Protein AF-A0A8T5NST6-F1 (afdb_monomer_lite)

pLDDT: mean 76.95, std 24.18, range [27.09, 98.62]

Secondary structure (DSSP, 8-state):
-HHHHHHHHHTT--HHHHHHHTTS-SS-EEEEETTEEEEEETTEEE---TT--HHHHHHHHH-TT------HHHHHHHGGGT----HHHHHHHHHHTTTS-HHHHHHHHHHHHHHHHHHTT-HHHHHHHHHHHHHHHHHHHHHHHHHHHTTTIIIIIHHHHHHHHHHTTT-THHHHHHHHHHHHHHH--TTEEEE-TT--HHHHHHHHHHHHTSTT--EEEEEEESHHHHHHHHHHHHHHHHTTSEEEEEEEEEEETTEEEEEEEEEE-----THHHHHHHHHHHHHHHHT--

Structure (mmCIF, N/CA/C/O backbone):
data_AF-A0A8T5NST6-F1
#
_entry.id   AF-A0A8T5NST6-F1
#
loop_
_atom_site.group_PDB
_atom_site.id
_atom_site.type_symbol
_atom_site.label_atom_id
_atom_site.label_alt_id
_atom_site.label_comp_id
_atom_site.label_asym_id
_atom_site.label_entity_id
_atom_site.label_seq_id
_atom_site.pdbx_PDB_ins_code
_atom_site.Cartn_x
_atom_site.Cartn_y
_atom_site.Cartn_z
_atom_site.occupancy
_atom_site.B_iso_or_equiv
_atom_site.auth_seq_id
_atom_site.auth_comp_id
_atom_site.auth_asym_id
_atom_site.auth_atom_id
_atom_site.pdbx_PDB_model_num
ATOM 1 N N . MET A 1 1 ? -1.767 13.129 34.703 1.00 40.16 1 MET A N 1
ATOM 2 C CA . MET A 1 1 ? -1.084 13.543 35.946 1.00 40.16 1 MET A CA 1
ATOM 3 C C . MET A 1 1 ? -2.007 13.568 37.165 1.00 40.16 1 MET A C 1
ATOM 5 O O . MET A 1 1 ? -1.762 12.793 38.074 1.00 40.16 1 MET A O 1
ATOM 9 N N . ALA A 1 2 ? -3.103 14.341 37.176 1.00 40.22 2 ALA A N 1
ATOM 10 C CA . ALA A 1 2 ? -3.992 14.454 38.350 1.00 40.22 2 ALA A CA 1
ATOM 11 C C . ALA A 1 2 ? -4.528 13.106 38.889 1.00 40.22 2 ALA A C 1
ATOM 13 O O . ALA A 1 2 ? -4.406 12.827 40.074 1.00 40.22 2 ALA A O 1
ATOM 14 N N . LYS A 1 3 ? -5.010 12.212 38.012 1.00 45.91 3 LYS A N 1
ATOM 15 C CA . LYS A 1 3 ? -5.470 10.864 38.411 1.00 45.91 3 LYS A CA 1
ATOM 16 C C . LYS A 1 3 ? -4.361 9.948 38.947 1.00 45.91 3 LYS A C 1
ATOM 18 O O . LYS A 1 3 ? -4.631 9.077 39.765 1.00 45.91 3 LYS A O 1
ATOM 23 N N . PHE A 1 4 ? -3.124 10.123 38.482 1.00 46.44 4 PHE A N 1
ATOM 24 C CA . PHE A 1 4 ? -1.980 9.328 38.939 1.00 46.44 4 PHE A CA 1
ATOM 25 C C . PHE A 1 4 ? -1.589 9.732 40.364 1.00 46.44 4 PHE A C 1
ATOM 27 O O . PHE A 1 4 ? -1.469 8.874 41.230 1.00 46.44 4 PHE A O 1
ATOM 34 N N . ILE A 1 5 ? -1.522 11.041 40.621 1.00 46.97 5 ILE A N 1
ATOM 35 C CA . ILE A 1 5 ? -1.268 11.617 41.949 1.00 46.97 5 ILE A CA 1
ATOM 36 C C . ILE A 1 5 ? -2.350 11.177 42.949 1.00 46.97 5 ILE A C 1
ATOM 38 O O . ILE A 1 5 ? -2.034 10.683 44.027 1.00 46.97 5 ILE A O 1
ATOM 42 N N . GLU A 1 6 ? -3.624 11.228 42.550 1.00 47.56 6 GLU A N 1
ATOM 43 C CA . GLU A 1 6 ? -4.744 10.764 43.381 1.00 47.56 6 GLU A CA 1
ATOM 44 C C . GLU A 1 6 ? -4.653 9.261 43.723 1.00 47.56 6 GLU A C 1
ATOM 46 O O . GLU A 1 6 ? -5.005 8.837 44.823 1.00 47.56 6 GLU A O 1
ATOM 51 N N . THR A 1 7 ? -4.149 8.442 42.795 1.00 48.25 7 THR A N 1
ATOM 52 C CA . THR A 1 7 ? -3.999 6.989 42.987 1.00 48.25 7 THR A CA 1
ATOM 53 C C . THR A 1 7 ? -2.821 6.657 43.907 1.00 48.25 7 THR A C 1
ATOM 55 O O . THR A 1 7 ? -2.937 5.780 44.761 1.00 48.25 7 THR A O 1
ATOM 58 N N . LEU A 1 8 ? -1.711 7.394 43.797 1.00 47.09 8 LEU A N 1
ATOM 59 C CA . LEU A 1 8 ? -0.564 7.261 44.701 1.00 47.09 8 LEU A CA 1
ATOM 60 C C . LEU A 1 8 ? -0.910 7.704 46.134 1.00 47.09 8 LEU A C 1
ATOM 62 O O . LEU A 1 8 ? -0.513 7.042 47.097 1.00 47.09 8 LEU A O 1
ATOM 66 N N . GLY A 1 9 ? -1.741 8.741 46.278 1.00 49.16 9 GLY A N 1
ATOM 67 C CA . GLY A 1 9 ? -2.294 9.154 47.570 1.00 49.16 9 GLY A CA 1
ATOM 68 C C . GLY A 1 9 ? -3.084 8.041 48.268 1.00 49.16 9 GLY A C 1
ATOM 69 O O . GLY A 1 9 ? -2.938 7.842 49.475 1.00 49.16 9 GLY A O 1
ATOM 70 N N . LYS A 1 10 ? -3.849 7.244 47.509 1.00 50.81 10 LYS A N 1
ATOM 71 C CA . LYS A 1 10 ? -4.667 6.131 48.035 1.00 50.81 10 LYS A CA 1
ATOM 72 C C . LYS A 1 10 ? -3.847 4.940 48.545 1.00 50.81 10 LYS A C 1
ATOM 74 O O . LYS A 1 10 ? -4.325 4.221 49.415 1.00 50.81 10 LYS A O 1
ATOM 79 N N . ILE A 1 11 ? -2.606 4.764 48.081 1.00 47.31 11 ILE A N 1
ATOM 80 C CA . ILE A 1 11 ? -1.664 3.754 48.609 1.00 47.31 11 ILE A CA 1
ATOM 81 C C . ILE A 1 11 ? -0.716 4.319 49.685 1.00 47.31 11 ILE A C 1
ATOM 83 O O . ILE A 1 11 ? 0.240 3.662 50.104 1.00 47.31 11 ILE A O 1
ATOM 87 N N . GLY A 1 12 ? -1.006 5.529 50.180 1.00 44.81 12 GLY A N 1
ATOM 88 C CA . GLY A 1 12 ? -0.308 6.162 51.299 1.00 44.81 12 GLY A CA 1
ATOM 89 C C . GLY A 1 12 ? 0.968 6.916 50.918 1.00 44.81 12 GLY A C 1
ATOM 90 O O . GLY A 1 12 ? 1.754 7.254 51.805 1.00 44.81 12 GLY A O 1
ATOM 91 N N . ILE A 1 13 ? 1.187 7.189 49.628 1.00 47.34 13 ILE A N 1
ATOM 92 C CA . ILE A 1 13 ? 2.309 8.000 49.143 1.00 47.34 13 ILE A CA 1
ATOM 93 C C . ILE A 1 13 ? 1.850 9.460 49.124 1.00 47.34 13 ILE A C 1
ATOM 95 O O . ILE A 1 13 ? 0.993 9.844 48.335 1.00 47.34 13 ILE A O 1
ATOM 99 N N . LYS A 1 14 ? 2.385 10.273 50.040 1.00 56.47 14 LYS A N 1
ATOM 100 C CA . LYS A 1 14 ? 1.952 11.666 50.235 1.00 56.47 14 LYS A CA 1
ATOM 101 C C . LYS A 1 14 ? 2.545 12.608 49.181 1.00 56.47 14 LYS A C 1
ATOM 103 O O . LYS A 1 14 ? 3.713 12.477 48.812 1.00 56.47 14 LYS A O 1
ATOM 108 N N . ASP A 1 15 ? 1.772 13.630 48.813 1.00 47.25 15 ASP A N 1
ATOM 109 C CA . ASP A 1 15 ? 2.121 14.664 47.825 1.00 47.25 15 ASP A CA 1
ATOM 110 C C . ASP A 1 15 ? 3.465 15.357 48.070 1.00 47.25 15 ASP A C 1
ATOM 112 O O . ASP A 1 15 ? 4.140 15.726 47.117 1.00 47.25 15 ASP A O 1
ATOM 116 N N . ALA A 1 16 ? 3.911 15.494 49.322 1.00 48.19 16 ALA A N 1
ATOM 117 C CA . ALA A 1 16 ? 5.190 16.134 49.641 1.00 48.19 16 ALA A CA 1
ATOM 118 C C . ALA A 1 16 ? 6.410 15.385 49.067 1.00 48.19 16 ALA A C 1
ATOM 120 O O . ALA A 1 16 ? 7.413 16.013 48.733 1.00 48.19 16 ALA A O 1
ATOM 121 N N . VAL A 1 17 ? 6.320 14.057 48.916 1.00 49.69 17 VAL A N 1
ATOM 122 C CA . VAL A 1 17 ? 7.371 13.254 48.274 1.00 49.69 17 VAL A CA 1
ATOM 123 C C . VAL A 1 17 ? 7.354 13.509 46.766 1.00 49.69 17 VAL A C 1
ATOM 125 O O . VAL A 1 17 ? 8.399 13.762 46.186 1.00 49.69 17 VAL A O 1
ATOM 128 N N . LEU A 1 18 ? 6.170 13.550 46.148 1.00 47.97 18 LEU A N 1
ATOM 129 C CA . LEU A 1 18 ? 5.979 13.752 44.704 1.00 47.97 18 LEU A CA 1
ATOM 130 C C . LEU A 1 18 ? 6.271 15.191 44.242 1.00 47.97 18 LEU A C 1
ATOM 132 O O . LEU A 1 18 ? 6.824 15.395 43.162 1.00 47.97 18 LEU A O 1
ATOM 136 N N . ALA A 1 19 ? 5.954 16.193 45.064 1.00 41.25 19 ALA A N 1
ATOM 137 C CA . ALA A 1 19 ? 6.215 17.603 44.783 1.00 41.25 19 ALA A CA 1
ATOM 138 C C . ALA A 1 19 ? 7.720 17.899 44.696 1.00 41.25 19 ALA A C 1
ATOM 140 O O . ALA A 1 19 ? 8.132 18.700 43.855 1.00 41.25 19 ALA A O 1
ATOM 141 N N . LYS A 1 20 ? 8.536 17.190 45.492 1.00 46.94 20 LYS A N 1
ATOM 142 C CA . LYS A 1 20 ? 10.003 17.272 45.451 1.00 46.94 20 LYS A CA 1
ATOM 143 C C . LYS A 1 20 ? 10.579 16.758 44.120 1.00 46.94 20 LYS A C 1
ATOM 145 O O . LYS A 1 20 ? 11.544 17.323 43.629 1.00 46.94 20 LYS A O 1
ATOM 150 N N . PHE A 1 21 ? 9.931 15.774 43.488 1.00 44.38 21 PHE A N 1
ATOM 151 C CA . PHE A 1 21 ? 10.333 15.206 42.188 1.00 44.38 21 PHE A CA 1
ATOM 152 C C . PHE A 1 21 ? 9.817 15.981 40.968 1.00 44.38 21 PHE A C 1
ATOM 154 O O . PHE A 1 21 ? 10.380 15.867 39.887 1.00 44.38 21 PHE A O 1
ATOM 161 N N . SER A 1 22 ? 8.757 16.785 41.109 1.00 41.19 22 SER A N 1
ATOM 162 C CA . SER A 1 22 ? 8.237 17.598 39.994 1.00 41.19 22 SER A CA 1
ATOM 163 C C . SER A 1 22 ? 9.127 18.792 39.627 1.00 41.19 22 SER A C 1
ATOM 165 O O . SER A 1 22 ? 8.922 19.400 38.577 1.00 41.19 22 SER A O 1
ATOM 167 N N . LYS A 1 23 ? 10.086 19.147 40.495 1.00 38.31 23 LYS A N 1
ATOM 168 C CA . LYS A 1 23 ? 10.899 20.358 40.350 1.00 38.31 23 LYS A CA 1
ATOM 169 C C . LYS A 1 23 ? 12.393 20.137 40.178 1.00 38.31 23 LYS A C 1
ATOM 171 O O . LYS A 1 23 ? 13.050 21.074 39.742 1.00 38.31 23 LYS A O 1
ATOM 176 N N . GLU A 1 24 ? 12.936 18.958 40.454 1.00 38.69 24 GLU A N 1
ATOM 177 C CA . GLU A 1 24 ? 14.381 18.757 40.379 1.00 38.69 24 GLU A CA 1
ATOM 178 C C . GLU A 1 24 ? 14.734 17.418 39.729 1.00 38.69 24 GLU A C 1
ATOM 180 O O . GLU A 1 24 ? 14.122 16.389 39.997 1.00 38.69 24 GLU A O 1
ATOM 185 N N . THR A 1 25 ? 15.750 17.509 38.872 1.00 41.66 25 THR A N 1
ATOM 186 C CA . THR A 1 25 ? 16.522 16.459 38.201 1.00 41.66 25 THR A CA 1
ATOM 187 C C . THR A 1 25 ? 15.855 15.754 37.022 1.00 41.66 25 THR A C 1
ATOM 189 O O . THR A 1 25 ? 15.028 14.859 37.162 1.00 41.66 25 THR A O 1
ATOM 192 N N . GLY A 1 26 ? 16.316 16.114 35.821 1.00 46.12 26 GLY A N 1
ATOM 193 C CA . GLY A 1 26 ? 16.223 15.282 34.627 1.00 46.12 26 GLY A CA 1
ATOM 194 C C . GLY A 1 26 ? 17.132 14.049 34.711 1.00 46.12 26 GLY A C 1
ATOM 195 O O . GLY A 1 26 ? 17.896 13.807 33.785 1.00 46.12 26 GLY A O 1
ATOM 196 N N . GLU A 1 27 ? 17.029 13.265 35.781 1.00 43.50 27 GLU A N 1
ATOM 197 C CA . GLU A 1 27 ? 17.793 12.034 35.993 1.00 43.50 27 GLU A CA 1
ATOM 198 C C . GLU A 1 27 ? 16.861 10.903 36.445 1.00 43.50 27 GLU A C 1
ATOM 200 O O . GLU A 1 27 ? 15.832 11.138 37.086 1.00 43.50 27 GLU A O 1
ATOM 205 N N . ASP A 1 28 ? 17.204 9.670 36.075 1.00 49.03 28 ASP A N 1
ATOM 206 C CA . ASP A 1 28 ? 16.504 8.475 36.541 1.00 49.03 28 ASP A CA 1
ATOM 207 C C . ASP A 1 28 ? 16.644 8.358 38.065 1.00 49.03 28 ASP A C 1
ATOM 209 O O . ASP A 1 28 ? 17.727 8.533 38.622 1.00 49.03 28 ASP A O 1
ATOM 213 N N . SER A 1 29 ? 15.550 8.043 38.755 1.00 51.38 29 SER A N 1
ATOM 214 C CA . SER A 1 29 ? 15.544 7.932 40.215 1.00 51.38 29 SER A CA 1
ATOM 215 C C . SER A 1 29 ? 14.839 6.663 40.673 1.00 51.38 29 SER A C 1
ATOM 217 O O . SER A 1 29 ? 13.939 6.148 40.013 1.00 51.38 29 SER A O 1
ATOM 219 N N . SER A 1 30 ? 15.244 6.132 41.823 1.00 49.56 30 SER A N 1
ATOM 220 C CA . SER A 1 30 ? 14.568 5.008 42.469 1.00 49.56 30 SER A CA 1
ATOM 221 C C . SER A 1 30 ? 14.215 5.369 43.903 1.00 49.56 30 SER A C 1
ATOM 223 O O . SER A 1 30 ? 15.070 5.857 44.641 1.00 49.56 30 SER A O 1
ATOM 225 N N . VAL A 1 31 ? 12.975 5.112 44.313 1.00 48.66 31 VAL A N 1
ATOM 226 C CA . VAL A 1 31 ? 12.486 5.406 45.662 1.00 48.66 31 VAL A CA 1
ATOM 227 C C . VAL A 1 31 ? 12.069 4.117 46.342 1.00 48.66 31 VAL A C 1
ATOM 229 O O . VAL A 1 31 ? 11.262 3.359 45.812 1.00 48.66 31 VAL A O 1
ATOM 232 N N . ASN A 1 32 ? 12.592 3.880 47.542 1.00 45.59 32 ASN A N 1
ATOM 233 C CA . ASN A 1 32 ? 12.158 2.768 48.373 1.00 45.59 32 ASN A CA 1
ATOM 234 C C . ASN A 1 32 ? 10.959 3.200 49.233 1.00 45.59 32 ASN A C 1
ATOM 236 O O . ASN A 1 32 ? 11.061 4.124 50.040 1.00 45.59 32 ASN A O 1
ATOM 240 N N . ILE A 1 33 ? 9.811 2.553 49.046 1.00 48.31 33 ILE A N 1
ATOM 241 C CA . ILE A 1 33 ? 8.566 2.838 49.760 1.00 48.31 33 ILE A CA 1
ATOM 242 C C . ILE A 1 33 ? 8.155 1.570 50.500 1.00 48.31 33 ILE A C 1
ATOM 244 O O . ILE A 1 33 ? 7.772 0.578 49.884 1.00 48.31 33 ILE A O 1
ATOM 248 N N . LYS A 1 34 ? 8.231 1.609 51.837 1.00 46.50 34 LYS A N 1
ATOM 249 C CA . LYS A 1 34 ? 7.897 0.476 52.722 1.00 46.50 34 LYS A CA 1
ATOM 250 C C . LYS A 1 34 ? 8.631 -0.827 52.347 1.00 46.50 34 LYS A C 1
ATOM 252 O O . LYS A 1 34 ? 8.029 -1.895 52.341 1.00 46.50 34 LYS A O 1
ATOM 257 N N . GLY A 1 35 ? 9.919 -0.732 52.013 1.00 47.41 35 GLY A N 1
ATOM 258 C CA . GLY A 1 35 ? 10.760 -1.881 51.661 1.00 47.41 35 GLY A CA 1
ATOM 259 C C . GLY A 1 35 ? 10.741 -2.263 50.178 1.00 47.41 35 GLY A C 1
ATOM 260 O O . GLY A 1 35 ? 11.427 -3.206 49.804 1.00 47.41 35 GLY A O 1
ATOM 261 N N . LYS A 1 36 ? 9.996 -1.542 49.327 1.00 45.53 36 LYS A N 1
ATOM 262 C CA . LYS A 1 36 ? 9.861 -1.835 47.891 1.00 45.53 36 LYS A CA 1
ATOM 263 C C . LYS A 1 36 ? 10.445 -0.712 47.040 1.00 45.53 36 LYS A C 1
ATOM 265 O O . LYS A 1 36 ? 10.089 0.449 47.228 1.00 45.53 36 LYS A O 1
ATOM 270 N N . THR A 1 37 ? 11.307 -1.049 46.084 1.00 45.69 37 THR A N 1
ATOM 271 C CA . THR A 1 37 ? 11.957 -0.072 45.196 1.00 45.69 37 THR A CA 1
ATOM 272 C C . THR A 1 37 ? 11.082 0.238 43.982 1.00 45.69 37 THR A C 1
ATOM 274 O O . THR A 1 37 ? 10.751 -0.646 43.195 1.00 45.69 37 THR A O 1
ATOM 277 N N . VAL A 1 38 ? 10.728 1.509 43.809 1.00 48.69 38 VAL A N 1
ATOM 278 C CA . VAL A 1 38 ? 9.997 2.041 42.655 1.00 48.69 38 VAL A CA 1
ATOM 279 C C . VAL A 1 38 ? 10.961 2.869 41.817 1.00 48.69 38 VAL A C 1
ATOM 281 O O . VAL A 1 38 ? 11.449 3.895 42.286 1.00 48.69 38 VAL A O 1
ATOM 284 N N . SER A 1 39 ? 11.228 2.440 40.585 1.00 45.19 39 SER A N 1
ATOM 285 C CA . SER A 1 39 ? 12.103 3.162 39.657 1.00 45.19 39 SER A CA 1
ATOM 286 C C . SER A 1 39 ? 11.286 4.067 38.737 1.00 45.19 39 SER A C 1
ATOM 288 O O . SER A 1 39 ? 10.350 3.622 38.072 1.00 45.19 39 SER A O 1
ATOM 290 N N . ILE A 1 40 ? 11.652 5.342 38.694 1.00 49.16 40 ILE A N 1
ATOM 291 C CA . ILE A 1 40 ? 11.062 6.380 37.856 1.00 49.16 40 ILE A CA 1
ATOM 292 C C . ILE A 1 40 ? 12.124 6.770 36.831 1.00 49.16 40 ILE A C 1
ATOM 294 O O . ILE A 1 40 ? 13.141 7.362 37.189 1.00 49.16 40 ILE A O 1
ATOM 298 N N . THR A 1 41 ? 11.895 6.431 35.563 1.00 46.88 41 THR A N 1
ATOM 299 C CA . THR A 1 41 ? 12.767 6.860 34.463 1.00 46.88 41 THR A CA 1
ATOM 300 C C . THR A 1 41 ? 12.045 7.852 33.568 1.00 46.88 41 THR A C 1
ATOM 302 O O . THR A 1 41 ? 10.816 7.847 33.471 1.00 46.88 41 THR A O 1
ATOM 305 N N . GLN A 1 42 ? 12.803 8.712 32.884 1.00 43.06 42 GLN A N 1
ATOM 306 C CA . GLN A 1 42 ? 12.260 9.841 32.109 1.00 43.06 42 GLN A CA 1
ATOM 307 C C . GLN A 1 42 ? 11.216 9.471 31.043 1.00 43.06 42 GLN A C 1
ATOM 309 O O . GLN A 1 42 ? 10.495 10.343 30.559 1.00 43.06 42 GLN A O 1
ATOM 314 N N . LYS A 1 43 ? 11.141 8.198 30.640 1.00 35.94 43 LYS A N 1
ATOM 315 C CA . LYS A 1 43 ? 10.273 7.744 29.550 1.00 35.94 43 LYS A CA 1
ATOM 316 C C . LYS A 1 43 ? 9.147 6.804 29.971 1.00 35.94 43 LYS A C 1
ATOM 318 O O . LYS A 1 43 ? 8.282 6.569 29.140 1.00 35.94 43 LYS A O 1
ATOM 323 N N . ASN A 1 44 ? 9.120 6.270 31.196 1.00 37.38 44 ASN A N 1
ATOM 324 C CA . ASN A 1 44 ? 8.106 5.292 31.613 1.00 37.38 44 ASN A CA 1
ATOM 325 C C . ASN A 1 44 ? 7.967 5.184 33.142 1.00 37.38 44 ASN A C 1
ATOM 327 O O . ASN A 1 44 ? 8.936 5.341 33.881 1.00 37.38 44 ASN A O 1
ATOM 331 N N . TYR A 1 45 ? 6.780 4.783 33.605 1.00 37.28 45 TYR A N 1
ATOM 332 C CA . TYR A 1 45 ? 6.579 4.269 34.963 1.00 37.28 45 TYR A CA 1
ATOM 333 C C . TYR A 1 45 ? 6.609 2.739 34.924 1.00 37.28 45 TYR A C 1
ATOM 335 O O . TYR A 1 45 ? 5.772 2.131 34.256 1.00 37.28 45 TYR A O 1
ATOM 343 N N . TYR A 1 46 ? 7.526 2.108 35.656 1.00 36.62 46 TYR A N 1
ATOM 344 C CA . TYR A 1 46 ? 7.505 0.660 35.867 1.00 36.62 46 TYR A CA 1
ATOM 345 C C . TYR A 1 46 ? 7.517 0.359 37.363 1.00 36.62 46 TYR A C 1
ATOM 347 O O . TYR A 1 46 ? 8.352 0.868 38.107 1.00 36.62 46 TYR A O 1
ATOM 355 N N . VAL A 1 47 ? 6.599 -0.500 37.802 1.00 38.09 47 VAL A N 1
ATOM 356 C CA . VAL A 1 47 ? 6.685 -1.154 39.110 1.00 38.09 47 VAL A CA 1
ATOM 357 C C . VAL A 1 47 ? 7.246 -2.545 38.850 1.00 38.09 47 VAL A C 1
ATOM 359 O O . VAL A 1 47 ? 6.663 -3.312 38.082 1.00 38.09 47 VAL A O 1
ATOM 362 N N . ASN A 1 48 ? 8.411 -2.850 39.419 1.00 34.56 48 ASN A N 1
ATOM 363 C CA . ASN A 1 48 ? 9.016 -4.168 39.280 1.00 34.56 48 ASN A CA 1
ATOM 364 C C . ASN A 1 48 ? 8.316 -5.124 40.256 1.00 34.56 48 ASN A C 1
ATOM 366 O O . ASN A 1 48 ? 8.361 -4.921 41.466 1.00 34.56 48 ASN A O 1
ATOM 370 N N . TYR A 1 49 ? 7.606 -6.120 39.724 1.00 39.25 49 TYR A N 1
ATOM 371 C CA . TYR A 1 49 ? 6.749 -7.026 40.498 1.00 39.25 49 TYR A CA 1
ATOM 372 C C . TYR A 1 49 ? 7.407 -8.384 40.783 1.00 39.25 49 TYR A C 1
ATOM 374 O O . TYR A 1 49 ? 6.707 -9.371 40.991 1.00 39.25 49 TYR A O 1
ATOM 382 N N . SER A 1 50 ? 8.740 -8.457 40.799 1.00 37.19 50 SER A N 1
ATOM 383 C CA . SER A 1 50 ? 9.462 -9.699 41.115 1.00 37.19 50 SER A CA 1
ATOM 384 C C . SER A 1 50 ? 9.258 -10.189 42.556 1.00 37.19 50 SER A C 1
ATOM 386 O O . SER A 1 50 ? 9.549 -11.347 42.830 1.00 37.19 50 SER A O 1
ATOM 388 N N . ASP A 1 51 ? 8.712 -9.346 43.442 1.00 36.69 51 ASP A N 1
ATOM 389 C CA . ASP A 1 51 ? 8.702 -9.579 44.894 1.00 36.69 51 ASP A CA 1
ATOM 390 C C . ASP A 1 51 ? 7.279 -9.669 45.494 1.00 36.69 51 ASP A C 1
ATOM 392 O O . ASP A 1 51 ? 7.086 -9.411 46.683 1.00 36.69 51 ASP A O 1
ATOM 396 N N . LEU A 1 52 ? 6.244 -9.961 44.693 1.00 37.94 52 LEU A N 1
ATOM 397 C CA . LEU A 1 52 ? 4.889 -10.181 45.220 1.00 37.94 52 LEU A CA 1
ATOM 398 C C . LEU A 1 52 ? 4.615 -11.671 45.441 1.00 37.94 52 LEU A C 1
ATOM 400 O O . LEU A 1 52 ? 4.511 -12.437 44.482 1.00 37.94 52 LEU A O 1
ATOM 404 N N . ASP A 1 53 ? 4.418 -12.051 46.703 1.00 43.59 53 ASP A N 1
ATOM 405 C CA . ASP A 1 53 ? 3.872 -13.355 47.061 1.00 43.59 53 ASP A CA 1
ATOM 406 C C . ASP A 1 53 ? 2.445 -13.525 46.516 1.00 43.59 53 ASP A C 1
ATOM 408 O O . ASP A 1 53 ? 1.639 -12.592 46.447 1.00 43.59 53 ASP A O 1
ATOM 412 N N . SER A 1 54 ? 2.138 -14.756 46.100 1.00 46.81 54 SER A N 1
ATOM 413 C CA . SER A 1 54 ? 0.968 -15.099 45.276 1.00 46.81 54 SER A CA 1
ATOM 414 C C . SER A 1 54 ? -0.408 -14.804 45.903 1.00 46.81 54 SER A C 1
ATOM 416 O O . SER A 1 54 ? -1.419 -14.827 45.193 1.00 46.81 54 SER A O 1
ATOM 418 N N . GLU A 1 55 ? -0.467 -14.511 47.204 1.00 39.25 55 GLU A N 1
ATOM 419 C CA . GLU A 1 55 ? -1.693 -14.123 47.913 1.00 39.25 55 GLU A CA 1
ATOM 420 C C . GLU A 1 55 ? -1.996 -12.622 47.817 1.00 39.25 55 GLU A C 1
ATOM 422 O O . GLU A 1 55 ? -3.150 -12.265 47.579 1.00 39.25 55 GLU A O 1
ATOM 427 N N . ASP A 1 56 ? -0.989 -11.743 47.846 1.00 39.34 56 ASP A N 1
ATOM 428 C CA . ASP A 1 56 ? -1.188 -10.293 47.683 1.00 39.34 56 ASP A CA 1
ATOM 429 C C . ASP A 1 56 ? -1.662 -9.938 46.269 1.00 39.34 56 ASP A C 1
ATOM 431 O O . ASP A 1 56 ? -2.473 -9.029 46.072 1.00 39.34 56 ASP A O 1
ATOM 435 N N . ALA A 1 57 ? -1.217 -10.711 45.272 1.00 37.53 57 ALA A N 1
ATOM 436 C CA . ALA A 1 57 ? -1.723 -10.605 43.911 1.00 37.53 57 ALA A CA 1
ATOM 437 C C . ALA A 1 57 ? -3.238 -10.878 43.864 1.00 37.53 57 ALA A C 1
ATOM 439 O O . ALA A 1 57 ? -3.975 -10.122 43.239 1.00 37.53 57 ALA A O 1
ATOM 440 N N . LYS A 1 58 ? -3.740 -11.903 44.567 1.00 34.44 58 LYS A N 1
ATOM 441 C CA . LYS A 1 58 ? -5.162 -12.298 44.527 1.00 34.44 58 LYS A CA 1
ATOM 442 C C . LYS A 1 58 ? -6.094 -11.268 45.166 1.00 34.44 58 LYS A C 1
ATOM 444 O O . LYS A 1 58 ? -7.204 -11.080 44.667 1.00 34.44 58 LYS A O 1
ATOM 449 N N . THR A 1 59 ? -5.649 -10.568 46.206 1.00 36.75 59 THR A N 1
ATOM 450 C CA . THR A 1 59 ? -6.443 -9.519 46.868 1.00 36.75 59 THR A CA 1
ATOM 451 C C . THR A 1 59 ? -6.673 -8.315 45.945 1.00 36.75 59 THR A C 1
ATOM 453 O O . THR A 1 59 ? -7.747 -7.720 45.963 1.00 36.75 59 THR A O 1
ATOM 456 N N . ILE A 1 60 ? -5.726 -8.016 45.048 1.00 35.81 60 ILE A N 1
ATOM 457 C CA . ILE A 1 60 ? -5.852 -6.948 44.038 1.00 35.81 60 ILE A CA 1
ATOM 458 C C . ILE A 1 60 ? -6.837 -7.329 42.914 1.00 35.81 60 ILE A C 1
ATOM 460 O O . ILE A 1 60 ? -7.479 -6.452 42.334 1.00 35.81 60 ILE A O 1
ATOM 464 N N . PHE A 1 61 ? -7.003 -8.622 42.616 1.00 32.59 61 PHE A N 1
ATOM 465 C CA . PHE A 1 61 ? -7.884 -9.097 41.538 1.00 32.59 61 PHE A CA 1
ATOM 466 C C . PHE A 1 61 ? -9.365 -9.247 41.936 1.00 32.59 61 PHE A C 1
ATOM 468 O O . PHE A 1 61 ? -10.205 -9.342 41.042 1.00 32.59 61 PHE A O 1
ATOM 475 N N . ASN A 1 62 ? -9.707 -9.262 43.232 1.00 31.44 62 ASN A N 1
ATOM 476 C CA . ASN A 1 62 ? -11.061 -9.609 43.698 1.00 31.44 62 ASN A CA 1
ATOM 477 C C . ASN A 1 62 ? -11.914 -8.445 44.227 1.00 31.44 62 ASN A C 1
ATOM 479 O O . ASN A 1 62 ? -13.102 -8.650 44.491 1.00 31.44 62 ASN A O 1
ATOM 483 N N . ASP A 1 63 ? -11.376 -7.230 44.345 1.00 32.84 63 ASP A N 1
ATOM 484 C CA . ASP A 1 63 ? -12.192 -6.079 44.727 1.00 32.84 63 ASP A CA 1
ATOM 485 C C . ASP A 1 63 ? -12.933 -5.513 43.501 1.00 32.84 63 ASP A C 1
ATOM 487 O O . ASP A 1 63 ? -12.333 -5.036 42.533 1.00 32.84 63 ASP A O 1
ATOM 491 N N . LYS A 1 64 ? -14.271 -5.562 43.534 1.00 34.50 64 LYS A N 1
ATOM 492 C CA . LYS A 1 64 ? -15.186 -5.071 42.482 1.00 34.50 64 LYS A CA 1
ATOM 493 C C . LYS A 1 64 ? -15.195 -3.539 42.336 1.00 34.50 64 LYS A C 1
ATOM 495 O O . LYS A 1 64 ? -16.045 -2.995 41.635 1.00 34.50 64 LYS A O 1
ATOM 500 N N . THR A 1 65 ? -14.233 -2.849 42.941 1.00 32.81 65 THR A N 1
ATOM 501 C CA . THR A 1 65 ? -13.874 -1.453 42.649 1.00 32.81 65 THR A CA 1
ATOM 502 C C . THR A 1 65 ? -12.622 -1.313 41.768 1.00 32.81 65 THR A C 1
ATOM 504 O O . THR A 1 65 ? -12.227 -0.197 41.444 1.00 32.81 65 THR A O 1
ATOM 507 N N . GLY A 1 66 ? -12.084 -2.435 41.271 1.00 27.52 66 GLY A N 1
ATOM 508 C CA . GLY A 1 66 ? -11.241 -2.517 40.079 1.00 27.52 66 GLY A CA 1
ATOM 509 C C . GLY A 1 66 ? -9.851 -1.913 40.244 1.00 27.52 66 GLY A C 1
ATOM 510 O O . GLY A 1 66 ? -9.593 -0.799 39.788 1.00 27.52 66 GLY A O 1
ATOM 511 N N . GLY A 1 67 ? -8.935 -2.687 40.830 1.00 27.09 67 GLY A N 1
ATOM 512 C CA . GLY A 1 67 ? -7.501 -2.425 40.749 1.00 27.09 67 GLY A CA 1
ATOM 513 C C . GLY A 1 67 ? -7.054 -2.197 39.301 1.00 27.09 67 GLY A C 1
ATOM 514 O O . GLY A 1 67 ? -7.519 -2.861 38.372 1.00 27.09 67 GLY A O 1
ATOM 515 N N . PHE A 1 68 ? -6.151 -1.236 39.097 1.00 33.69 68 PHE A N 1
ATOM 516 C CA . PHE A 1 68 ? -5.563 -0.967 37.787 1.00 33.69 68 PHE A CA 1
ATOM 517 C C . PHE A 1 68 ? -4.613 -2.103 37.402 1.00 33.69 68 PHE A C 1
ATOM 519 O O . PHE A 1 68 ? -3.400 -2.022 37.576 1.00 33.69 68 PHE A O 1
ATOM 526 N N . VAL A 1 69 ? -5.168 -3.159 36.820 1.00 34.31 69 VAL A N 1
ATOM 527 C CA . VAL A 1 69 ? -4.423 -3.966 35.863 1.00 34.31 69 VAL A CA 1
ATOM 528 C C . VAL A 1 69 ? -4.375 -3.128 34.596 1.00 34.31 69 VAL A C 1
ATOM 530 O O . VAL A 1 69 ? -5.355 -3.068 33.859 1.00 34.31 69 VAL A O 1
ATOM 533 N N . LEU A 1 70 ? -3.254 -2.445 34.349 1.00 31.12 70 LEU A N 1
ATOM 534 C CA . LEU A 1 70 ? -2.958 -1.976 32.999 1.00 31.12 70 LEU A CA 1
ATOM 535 C C . LEU A 1 70 ? -2.779 -3.233 32.155 1.00 31.12 70 LEU A C 1
ATOM 537 O O . LEU A 1 70 ? -1.696 -3.820 32.093 1.00 31.12 70 LEU A O 1
ATOM 541 N N . ASN A 1 71 ? -3.855 -3.686 31.518 1.00 30.06 71 ASN A N 1
ATOM 542 C CA . ASN A 1 71 ? -3.711 -4.684 30.483 1.00 30.06 71 ASN A CA 1
ATOM 543 C C . ASN A 1 71 ? -2.790 -4.067 29.418 1.00 30.06 71 ASN A C 1
ATOM 545 O O . ASN A 1 71 ? -2.814 -2.864 29.180 1.00 30.06 71 ASN A O 1
ATOM 549 N N . LYS A 1 72 ? -1.962 -4.858 28.733 1.00 37.34 72 LYS A N 1
ATOM 550 C CA . LYS A 1 72 ? -1.201 -4.395 27.552 1.00 37.34 72 LYS A CA 1
ATOM 551 C C . LYS A 1 72 ? -2.006 -3.488 26.583 1.00 37.34 72 LYS A C 1
ATOM 553 O O . LYS A 1 72 ? -1.399 -2.608 25.982 1.00 37.34 72 LYS A O 1
ATOM 558 N N . PRO A 1 73 ? -3.335 -3.654 26.404 1.00 37.19 73 PRO A N 1
ATOM 559 C CA . PRO A 1 73 ? -4.188 -2.682 25.708 1.00 37.19 73 PRO A CA 1
ATOM 560 C C . PRO A 1 73 ? -4.418 -1.314 26.383 1.00 37.19 73 PRO A C 1
ATOM 562 O O . PRO A 1 73 ? -4.725 -0.363 25.673 1.00 37.19 73 PRO A O 1
ATOM 565 N N . ASP A 1 74 ? -4.233 -1.162 27.689 1.00 33.28 74 ASP A N 1
ATOM 566 C CA . ASP A 1 74 ? -4.387 0.110 28.406 1.00 33.28 74 ASP A CA 1
ATOM 567 C C . ASP A 1 74 ? -3.147 1.008 28.276 1.00 33.28 74 ASP A C 1
ATOM 569 O O . ASP A 1 74 ? -3.292 2.228 28.200 1.00 33.28 74 ASP A O 1
ATOM 573 N N . LEU A 1 75 ? -1.950 0.436 28.083 1.00 36.12 75 LEU A N 1
ATOM 574 C CA . LEU A 1 75 ? -0.770 1.187 27.611 1.00 36.12 75 LEU A CA 1
ATOM 575 C C . LEU A 1 75 ? -1.007 1.794 26.214 1.00 36.12 75 LEU A C 1
ATOM 577 O O . LEU A 1 75 ? -0.593 2.914 25.937 1.00 36.12 75 LEU A O 1
ATOM 581 N N . ILE A 1 76 ? -1.785 1.115 25.362 1.00 38.88 76 ILE A N 1
ATOM 582 C CA . ILE A 1 76 ? -2.173 1.624 24.032 1.00 38.88 76 ILE A CA 1
ATOM 583 C C . ILE A 1 76 ? -3.136 2.813 24.153 1.00 38.88 76 ILE A C 1
ATOM 585 O O . ILE A 1 76 ? -3.228 3.617 23.230 1.00 38.88 76 ILE A O 1
ATOM 589 N N . SER A 1 77 ? -3.860 2.940 25.271 1.00 38.62 77 SER A N 1
ATOM 590 C CA . SER A 1 77 ? -4.800 4.043 25.487 1.00 38.62 77 SER A CA 1
ATOM 591 C C . SER A 1 77 ? -4.122 5.349 25.922 1.00 38.62 77 SER A C 1
ATOM 593 O O . SER A 1 77 ? -4.660 6.420 25.643 1.00 38.62 77 SER A O 1
ATOM 595 N N . GLN A 1 78 ? -2.920 5.279 26.511 1.00 39.16 78 GLN A N 1
ATOM 596 C CA . GLN A 1 78 ? -2.106 6.459 26.836 1.00 39.16 78 GLN A CA 1
ATOM 597 C C . GLN A 1 78 ? -1.227 6.926 25.658 1.00 39.16 78 GLN A C 1
ATOM 599 O O . GLN A 1 78 ? -0.978 8.121 25.546 1.00 39.16 78 GLN A O 1
ATOM 604 N N . ASP A 1 79 ? -0.910 6.052 24.695 1.00 45.41 79 ASP A N 1
ATOM 605 C CA . ASP A 1 79 ? -0.252 6.418 23.423 1.00 45.41 79 ASP A CA 1
ATOM 606 C C . ASP A 1 79 ? -1.192 7.077 22.390 1.00 45.41 79 ASP A C 1
ATOM 608 O O . ASP A 1 79 ? -0.774 7.459 21.296 1.00 45.41 79 ASP A O 1
ATOM 612 N N . ILE A 1 80 ? -2.486 7.244 22.687 1.00 42.81 80 ILE A N 1
ATOM 613 C CA . ILE A 1 80 ? -3.441 7.843 21.735 1.00 42.81 80 ILE A CA 1
ATOM 614 C C . ILE A 1 80 ? -3.118 9.323 21.459 1.00 42.81 80 ILE A C 1
ATOM 616 O O . ILE A 1 80 ? -3.439 9.809 20.375 1.00 42.81 80 ILE A O 1
ATOM 620 N N . SER A 1 81 ? -2.433 10.026 22.370 1.00 42.28 81 SER A N 1
ATOM 621 C CA . SER A 1 81 ? -1.923 11.383 22.110 1.00 42.28 81 SER A CA 1
ATOM 622 C C . SER A 1 81 ? -0.720 11.418 21.161 1.00 42.28 81 SER A C 1
ATOM 624 O O . SER A 1 81 ? -0.425 12.480 20.623 1.00 42.28 81 SER A O 1
ATOM 626 N N . ILE A 1 82 ? -0.049 10.281 20.935 1.00 48.81 82 ILE A N 1
ATOM 627 C CA . ILE A 1 82 ? 1.108 10.141 20.032 1.00 48.81 82 ILE A CA 1
ATOM 628 C C . ILE A 1 82 ? 0.647 9.940 18.578 1.00 48.81 82 ILE A C 1
ATOM 630 O O . ILE A 1 82 ? 1.353 10.277 17.634 1.00 48.81 82 ILE A O 1
ATOM 634 N N . LEU A 1 83 ? -0.577 9.452 18.359 1.00 62.59 83 LEU A N 1
ATOM 635 C CA . LEU A 1 83 ? -1.122 9.239 17.017 1.00 62.59 83 LEU A CA 1
ATOM 636 C C . LEU A 1 83 ? -1.807 10.525 16.531 1.00 62.59 83 LEU A C 1
ATOM 638 O O . LEU A 1 83 ? -3.017 10.711 16.688 1.00 62.59 83 LEU A O 1
ATOM 642 N N . SER A 1 84 ? -1.019 11.422 15.942 1.00 73.81 84 SER A N 1
ATOM 643 C CA . SER A 1 84 ? -1.435 12.715 15.381 1.00 73.81 84 SER A CA 1
ATOM 644 C C . SER A 1 84 ? -2.336 12.571 14.142 1.00 73.81 84 SER A C 1
ATOM 646 O O . SER A 1 84 ? -1.964 12.932 13.037 1.00 73.81 84 SER A O 1
ATOM 648 N N . LEU A 1 85 ? -3.546 12.022 14.286 1.00 86.88 85 LEU A N 1
ATOM 649 C CA . LEU A 1 85 ? -4.455 11.771 13.156 1.00 86.88 85 LEU A CA 1
ATOM 650 C C . LEU A 1 85 ? -5.200 13.032 12.702 1.00 86.88 85 LEU A C 1
ATOM 652 O O . LEU A 1 85 ? -5.789 13.748 13.525 1.00 86.88 85 LEU A O 1
ATOM 656 N N . THR A 1 86 ? -5.298 13.223 11.386 1.00 91.56 86 THR A N 1
ATOM 657 C CA . THR A 1 86 ? -6.113 14.288 10.784 1.00 91.56 86 THR A CA 1
ATOM 658 C C . THR A 1 86 ? -7.613 14.026 10.973 1.00 91.56 86 THR A C 1
ATOM 660 O O . THR A 1 86 ? -8.052 12.910 11.278 1.00 91.56 86 THR A O 1
ATOM 663 N N . ALA A 1 87 ? -8.439 15.063 10.803 1.00 92.62 87 ALA A N 1
ATOM 664 C CA . ALA A 1 87 ? -9.897 14.929 10.887 1.00 92.62 87 ALA A CA 1
ATOM 665 C C . ALA A 1 87 ? -10.450 13.938 9.845 1.00 92.62 87 ALA A C 1
ATOM 667 O O . ALA A 1 87 ? -11.335 13.137 10.150 1.00 92.62 87 ALA A O 1
ATOM 668 N N . GLU A 1 88 ? -9.882 13.947 8.641 1.00 94.50 88 GLU A N 1
ATOM 669 C CA . GLU A 1 88 ? -10.244 13.037 7.558 1.00 94.50 88 GLU A CA 1
ATOM 670 C C . GLU A 1 88 ? -9.889 11.582 7.887 1.00 94.50 88 GLU A C 1
ATOM 672 O O . GLU A 1 88 ? -10.754 10.707 7.823 1.00 94.50 88 GLU A O 1
ATOM 677 N N . GLN A 1 89 ? -8.668 11.322 8.366 1.00 94.81 89 GLN A N 1
ATOM 678 C CA . GLN A 1 89 ? -8.242 9.984 8.794 1.00 94.81 89 GLN A CA 1
ATOM 679 C C . GLN A 1 89 ? -9.145 9.430 9.905 1.00 94.81 89 GLN A C 1
ATOM 681 O O . GLN A 1 89 ? -9.528 8.259 9.889 1.00 94.81 89 GLN A O 1
ATOM 686 N N . LYS A 1 90 ? -9.559 10.276 10.859 1.00 93.69 90 LYS A N 1
ATOM 687 C CA . LYS A 1 90 ? -10.521 9.893 11.907 1.00 93.69 90 LYS A CA 1
ATOM 688 C C . LYS A 1 90 ? -11.880 9.496 11.322 1.00 93.69 90 LYS A C 1
ATOM 690 O O . LYS A 1 90 ? -12.480 8.531 11.801 1.00 93.69 90 LYS A O 1
ATOM 695 N N . LYS A 1 91 ? -12.362 10.203 10.294 1.00 94.62 91 LYS A N 1
ATOM 696 C CA . LYS A 1 91 ? -13.611 9.872 9.589 1.00 94.62 91 LYS A CA 1
ATOM 697 C C . LYS A 1 91 ? -13.495 8.532 8.858 1.00 94.62 91 LYS A C 1
ATOM 699 O O . LYS A 1 91 ? -14.364 7.683 9.033 1.00 94.62 91 LYS A O 1
ATOM 704 N N . ILE A 1 92 ? -12.398 8.300 8.140 1.00 96.31 92 ILE A N 1
ATOM 705 C CA . ILE A 1 92 ? -12.136 7.031 7.441 1.00 96.31 92 ILE A CA 1
ATOM 706 C C . ILE A 1 92 ? -12.092 5.861 8.437 1.00 96.31 92 ILE A C 1
ATOM 708 O O . ILE A 1 92 ? -12.774 4.852 8.262 1.00 96.31 92 ILE A O 1
ATOM 712 N N . LEU A 1 93 ? -11.368 6.008 9.552 1.00 94.88 93 LEU A N 1
ATOM 713 C CA . LEU A 1 93 ? -11.324 4.988 10.607 1.00 94.88 93 LEU A CA 1
ATOM 714 C C . LEU A 1 93 ? -12.703 4.719 11.229 1.00 94.88 93 LEU A C 1
ATOM 716 O O . LEU A 1 93 ? -12.983 3.591 11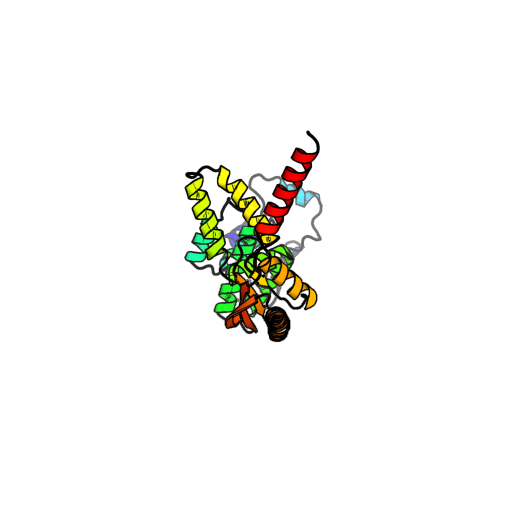.641 1.00 94.88 93 LEU A O 1
ATOM 720 N N . LYS A 1 94 ? -13.571 5.734 11.311 1.00 95.44 94 LYS A N 1
ATOM 721 C CA . LYS A 1 94 ? -14.955 5.568 11.771 1.00 95.44 94 LYS A CA 1
ATOM 722 C C . LYS A 1 94 ? -15.765 4.723 10.787 1.00 95.44 94 LYS A C 1
ATOM 724 O O . LYS A 1 94 ? -16.512 3.860 11.241 1.00 95.44 94 LYS A O 1
ATOM 729 N N . ASP A 1 95 ? -15.583 4.913 9.483 1.00 95.44 95 ASP A N 1
ATOM 730 C CA . ASP A 1 95 ? -16.279 4.132 8.455 1.00 95.44 95 ASP A CA 1
ATOM 731 C C . ASP A 1 95 ? -15.891 2.652 8.470 1.00 95.44 95 ASP A C 1
ATOM 733 O O . ASP A 1 95 ? -16.759 1.798 8.258 1.00 95.44 95 ASP A O 1
ATOM 737 N N . TYR A 1 96 ? -14.625 2.359 8.783 1.00 96.06 96 TYR A N 1
ATOM 738 C CA . TYR A 1 96 ? -14.104 1.001 8.947 1.00 96.06 96 TYR A CA 1
ATOM 739 C C . TYR A 1 96 ? -14.452 0.351 10.298 1.00 96.06 96 TYR A C 1
ATOM 741 O O . TYR A 1 96 ? -14.313 -0.867 10.476 1.00 96.06 96 TYR A O 1
ATOM 749 N N . LYS A 1 97 ? -14.927 1.128 11.276 1.00 94.62 97 LYS A N 1
ATOM 750 C CA . LYS A 1 97 ? -15.207 0.618 12.620 1.00 94.62 97 LYS A CA 1
ATOM 751 C C . LYS A 1 97 ? -16.342 -0.409 12.592 1.00 94.62 97 LYS A C 1
ATOM 753 O O . LYS A 1 97 ? -17.481 -0.105 12.248 1.00 94.62 97 LYS A O 1
ATOM 758 N N . GLY A 1 98 ? -16.033 -1.633 13.017 1.00 90.75 98 GLY A N 1
ATOM 759 C CA . GLY A 1 98 ? -17.001 -2.730 13.099 1.00 90.75 98 GLY A CA 1
ATOM 760 C C . GLY A 1 98 ? -17.346 -3.383 11.757 1.00 90.75 98 GLY A C 1
ATOM 761 O O . GLY A 1 98 ? -18.267 -4.196 11.726 1.00 90.75 98 GLY A O 1
ATOM 762 N N . VAL A 1 99 ? -16.639 -3.042 10.672 1.00 95.62 99 VAL A N 1
ATOM 763 C CA . VAL A 1 99 ? -16.749 -3.727 9.367 1.00 95.62 99 VAL A CA 1
ATOM 764 C C . VAL A 1 99 ? -15.500 -4.539 9.017 1.00 95.62 99 VAL A C 1
ATOM 766 O O . VAL A 1 99 ? -15.582 -5.462 8.219 1.00 95.62 99 VAL A O 1
ATOM 769 N N . ILE A 1 100 ? -14.361 -4.240 9.647 1.00 96.06 100 ILE A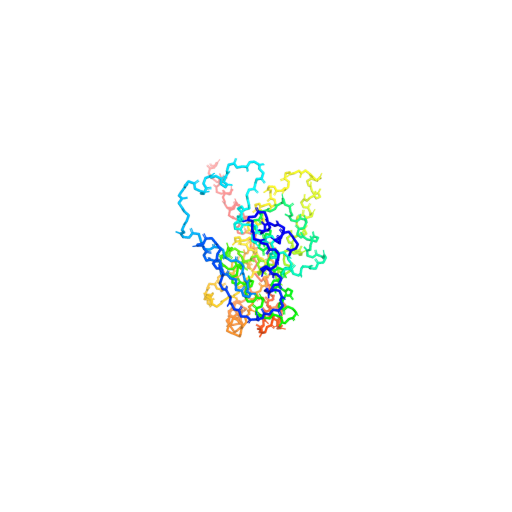 N 1
ATOM 770 C CA . ILE A 1 100 ? -13.125 -5.030 9.567 1.00 96.06 100 ILE A CA 1
ATOM 771 C C . ILE A 1 100 ? -12.687 -5.484 10.961 1.00 96.06 100 ILE A C 1
ATOM 773 O O . ILE A 1 100 ? -13.214 -5.025 11.978 1.00 96.06 100 ILE A O 1
ATOM 777 N N . ASP A 1 101 ? -11.703 -6.382 11.011 1.00 94.19 101 ASP A N 1
ATOM 778 C CA . ASP A 1 101 ? -11.108 -6.817 12.272 1.00 94.19 101 ASP A CA 1
ATOM 779 C C . ASP A 1 101 ? -10.480 -5.646 13.048 1.00 94.19 101 ASP A C 1
ATOM 781 O O . ASP A 1 101 ? -9.809 -4.780 12.476 1.00 94.19 101 ASP A O 1
ATOM 785 N N . GLY A 1 102 ? -10.656 -5.635 14.372 1.00 89.44 102 GLY A N 1
ATOM 786 C CA . GLY A 1 102 ? -10.099 -4.596 15.237 1.00 89.44 102 GLY A CA 1
ATOM 787 C C . GLY A 1 102 ? -8.572 -4.504 15.159 1.00 89.44 102 GLY A C 1
ATOM 788 O O . GLY A 1 102 ? -8.020 -3.404 15.268 1.00 89.44 102 GLY A O 1
ATOM 789 N N . LYS A 1 103 ? -7.877 -5.623 14.904 1.00 90.94 103 LYS A N 1
ATOM 790 C CA . LYS A 1 103 ? -6.424 -5.624 14.678 1.00 90.94 103 LYS A CA 1
ATOM 791 C C . LYS A 1 103 ? -6.058 -4.901 13.383 1.00 90.94 103 LYS A C 1
ATOM 793 O O . LYS A 1 103 ? -5.132 -4.096 13.398 1.00 90.94 103 LYS A O 1
ATOM 798 N N . HIS A 1 104 ? -6.801 -5.126 12.298 1.00 94.69 104 HIS A N 1
ATOM 799 C CA . HIS A 1 104 ? -6.577 -4.436 11.024 1.00 94.69 104 HIS A CA 1
ATOM 800 C C . HIS A 1 104 ? -6.860 -2.939 11.145 1.00 94.69 104 HIS A C 1
ATOM 802 O O . HIS A 1 104 ? -6.039 -2.127 10.732 1.00 94.69 104 HIS A O 1
ATOM 808 N N . LEU A 1 105 ? -7.959 -2.562 11.807 1.00 94.62 105 LEU A N 1
ATOM 809 C CA . LEU A 1 105 ? -8.276 -1.156 12.073 1.00 94.62 105 LEU A CA 1
ATOM 810 C C . LEU A 1 105 ? -7.172 -0.462 12.887 1.00 94.62 105 LEU A C 1
ATOM 812 O O . LEU A 1 105 ? -6.810 0.683 12.615 1.00 94.62 105 LEU A O 1
ATOM 816 N N . SER A 1 106 ? -6.615 -1.164 13.876 1.00 90.56 106 SER A N 1
ATOM 817 C CA . SER A 1 106 ? -5.498 -0.652 14.675 1.00 90.56 106 SER A CA 1
ATOM 818 C C . SER A 1 106 ? -4.225 -0.488 13.840 1.00 90.56 106 SER A C 1
ATOM 820 O O . SER A 1 106 ? -3.514 0.497 14.013 1.00 90.56 106 SER A O 1
ATOM 822 N N . ALA A 1 107 ? -3.950 -1.406 12.912 1.00 92.38 107 ALA A N 1
ATOM 823 C CA . ALA A 1 107 ? -2.820 -1.292 11.993 1.00 92.38 107 ALA A CA 1
ATOM 824 C C . ALA A 1 107 ? -2.985 -0.125 11.001 1.00 92.38 107 ALA A C 1
ATOM 826 O O . ALA A 1 107 ? -2.018 0.599 10.775 1.00 92.38 107 ALA A O 1
ATOM 827 N N . ILE A 1 108 ? -4.193 0.124 10.472 1.00 95.62 108 ILE A N 1
ATOM 828 C CA . ILE A 1 108 ? -4.476 1.308 9.630 1.00 95.62 108 ILE A CA 1
ATOM 829 C C . ILE A 1 108 ? -4.208 2.585 10.431 1.00 95.62 108 ILE A C 1
ATOM 831 O O . ILE A 1 108 ? -3.537 3.496 9.956 1.00 95.62 108 ILE A O 1
ATOM 835 N N . ARG A 1 109 ? -4.671 2.638 11.686 1.00 93.69 109 ARG A N 1
ATOM 836 C CA . ARG A 1 109 ? -4.437 3.789 12.564 1.00 93.69 109 ARG A CA 1
ATOM 837 C C . ARG A 1 109 ? -2.947 4.077 12.763 1.00 93.69 109 ARG A C 1
ATOM 839 O O . ARG A 1 109 ? -2.537 5.227 12.655 1.00 93.69 109 ARG A O 1
ATOM 846 N N . VAL A 1 110 ? -2.157 3.047 13.065 1.00 92.38 110 VAL A N 1
ATOM 847 C CA . VAL A 1 110 ? -0.699 3.187 13.214 1.00 92.38 110 VAL A CA 1
ATOM 848 C C . VAL A 1 110 ? -0.066 3.608 11.887 1.00 92.38 110 VAL A C 1
ATOM 850 O O . VAL A 1 110 ? 0.795 4.476 11.886 1.00 92.38 110 VAL A O 1
ATOM 853 N N . SER A 1 111 ? -0.541 3.068 10.761 1.00 95.75 111 SER A N 1
ATOM 854 C CA . SER A 1 111 ? -0.061 3.440 9.424 1.00 95.75 111 SER A CA 1
ATOM 855 C C . SER A 1 111 ? -0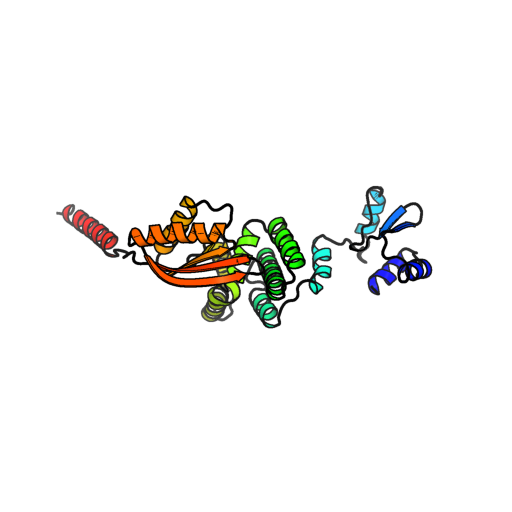.257 4.929 9.137 1.00 95.75 111 SER A C 1
ATOM 857 O O . SER A 1 111 ? 0.688 5.581 8.707 1.00 95.75 111 SER A O 1
ATOM 859 N N . TYR A 1 112 ? -1.427 5.495 9.455 1.00 95.25 112 TYR A N 1
ATOM 860 C CA . TYR A 1 112 ? -1.655 6.938 9.328 1.00 95.25 112 TYR A CA 1
ATOM 861 C C . TYR A 1 112 ? -0.730 7.770 10.215 1.00 95.25 112 TYR A C 1
ATOM 863 O O . TYR A 1 112 ? -0.218 8.788 9.766 1.00 95.25 112 TYR A O 1
ATOM 871 N N . ALA A 1 113 ? -0.475 7.342 11.451 1.00 91.81 113 ALA A N 1
ATOM 872 C CA . ALA A 1 113 ? 0.465 8.058 12.306 1.00 91.81 113 ALA A CA 1
ATOM 873 C C . ALA A 1 113 ? 1.890 8.022 11.736 1.00 91.81 113 ALA A C 1
ATOM 875 O O . ALA A 1 113 ? 2.527 9.068 11.664 1.00 91.81 113 ALA A O 1
ATOM 876 N N . ILE A 1 114 ? 2.359 6.861 11.256 1.00 92.81 114 ILE A N 1
ATOM 877 C CA . ILE A 1 114 ? 3.653 6.756 10.561 1.00 92.81 114 ILE A CA 1
ATOM 878 C C . ILE A 1 114 ? 3.699 7.756 9.404 1.00 92.81 114 ILE A C 1
ATOM 880 O O . ILE A 1 114 ? 4.632 8.547 9.339 1.00 92.81 114 ILE A O 1
ATOM 884 N N . MET A 1 115 ? 2.673 7.769 8.546 1.00 94.62 115 MET A N 1
ATOM 885 C CA . MET A 1 115 ? 2.581 8.695 7.413 1.00 94.62 115 MET A CA 1
ATOM 886 C C . MET A 1 115 ? 2.685 10.154 7.856 1.00 94.62 115 MET A C 1
ATOM 888 O O . MET A 1 115 ? 3.489 10.891 7.305 1.00 94.62 115 MET A O 1
ATOM 892 N N . ASN A 1 116 ? 1.939 10.559 8.883 1.00 93.12 116 ASN A N 1
ATOM 893 C CA . ASN A 1 116 ? 1.940 11.947 9.345 1.00 93.12 116 ASN A CA 1
ATOM 894 C C . ASN A 1 116 ? 3.305 12.360 9.923 1.00 93.12 116 ASN A C 1
ATOM 896 O O . ASN A 1 116 ? 3.751 13.484 9.691 1.00 93.12 116 ASN A O 1
ATOM 900 N N . HIS A 1 117 ? 3.988 11.461 10.641 1.00 91.56 117 HIS A N 1
ATOM 901 C CA . HIS A 1 117 ? 5.352 11.704 11.118 1.00 91.56 117 HIS A CA 1
ATOM 902 C C . HIS A 1 117 ? 6.363 11.742 9.965 1.00 91.56 117 HIS A C 1
ATOM 904 O O . HIS A 1 117 ? 7.231 12.612 9.965 1.00 91.56 117 HIS A O 1
ATOM 910 N N . GLU A 1 118 ? 6.238 10.863 8.966 1.00 92.19 118 GLU A N 1
ATOM 911 C CA . GLU A 1 118 ? 7.075 10.906 7.763 1.00 92.19 118 GLU A CA 1
ATOM 912 C C . GLU A 1 118 ? 6.863 12.220 6.991 1.00 92.19 118 GLU A C 1
ATOM 914 O O . GLU A 1 118 ? 7.815 12.923 6.666 1.00 92.19 118 GLU A O 1
ATOM 919 N N . ASP A 1 119 ? 5.619 12.618 6.758 1.00 91.44 119 ASP A N 1
ATOM 920 C CA . ASP A 1 119 ? 5.303 13.837 6.011 1.00 91.44 119 ASP A CA 1
ATOM 921 C C . ASP A 1 119 ? 5.730 15.107 6.773 1.00 91.44 119 ASP A C 1
ATOM 923 O O . ASP A 1 119 ? 6.114 16.104 6.163 1.00 91.44 119 ASP A O 1
ATOM 927 N N . SER A 1 120 ? 5.763 15.047 8.110 1.00 90.12 120 SER A N 1
ATOM 928 C CA . SER A 1 120 ? 6.250 16.131 8.983 1.00 90.12 120 SER A CA 1
ATOM 929 C C . SER A 1 120 ? 7.759 16.092 9.248 1.00 90.12 120 SER A C 1
ATOM 931 O O . SER A 1 120 ? 8.256 16.881 10.047 1.00 90.12 120 SER A O 1
ATOM 933 N N . LYS A 1 121 ? 8.501 15.182 8.607 1.00 90.50 121 LYS A N 1
ATOM 934 C CA . LYS A 1 121 ? 9.948 14.987 8.797 1.00 90.50 121 LYS A CA 1
ATOM 935 C C . LYS A 1 121 ? 10.392 14.546 10.201 1.00 90.50 121 LYS A C 1
ATOM 937 O O . LYS A 1 121 ? 11.569 14.648 10.543 1.00 90.50 121 LYS A O 1
ATOM 942 N N . ASN A 1 122 ? 9.486 13.970 10.987 1.00 87.94 122 ASN A N 1
ATOM 943 C CA . ASN A 1 122 ? 9.758 13.395 12.308 1.00 87.94 122 ASN A CA 1
ATOM 944 C C . ASN A 1 122 ? 10.169 11.918 12.181 1.00 87.94 122 ASN A C 1
ATOM 946 O O . ASN A 1 122 ? 9.423 10.998 12.525 1.00 87.94 122 ASN A O 1
ATOM 950 N N . TRP A 1 123 ? 11.367 11.685 11.640 1.00 87.00 123 TRP A N 1
ATOM 951 C CA . TRP A 1 123 ? 11.827 10.359 11.204 1.00 87.00 123 TRP A CA 1
ATOM 952 C C . TRP A 1 123 ? 11.954 9.323 12.317 1.00 87.00 123 TRP A C 1
ATOM 954 O O . TRP A 1 123 ? 11.660 8.149 12.095 1.00 87.00 123 TRP A O 1
ATOM 964 N N . GLU A 1 124 ? 12.398 9.742 13.499 1.00 84.12 124 GLU A N 1
ATOM 965 C CA . GLU A 1 124 ? 12.673 8.819 14.602 1.00 84.12 124 GLU A CA 1
ATOM 966 C C . GLU A 1 124 ? 11.378 8.263 15.213 1.00 84.12 124 GLU A C 1
ATOM 968 O O . GLU A 1 124 ? 11.266 7.061 15.474 1.00 84.12 124 GLU A O 1
ATOM 973 N N . ASP A 1 125 ? 10.349 9.104 15.320 1.00 85.12 125 ASP A N 1
ATOM 974 C CA . ASP A 1 125 ? 9.010 8.680 15.734 1.00 85.12 125 ASP A CA 1
ATOM 975 C C . ASP A 1 125 ? 8.379 7.761 14.683 1.00 85.12 125 ASP A C 1
ATOM 977 O O . ASP A 1 125 ? 7.855 6.696 15.016 1.00 85.12 125 ASP A O 1
ATOM 981 N N . ALA A 1 126 ? 8.489 8.120 13.397 1.00 88.56 126 ALA A N 1
ATOM 982 C CA . ALA A 1 126 ? 8.013 7.278 12.302 1.00 88.56 126 ALA A CA 1
ATOM 983 C C . ALA A 1 126 ? 8.684 5.895 12.313 1.00 88.56 126 ALA A C 1
ATOM 985 O O . ALA A 1 126 ? 8.005 4.879 12.145 1.00 88.56 126 ALA A O 1
ATOM 986 N N . ARG A 1 127 ? 10.001 5.834 12.554 1.00 86.38 127 ARG A N 1
ATOM 987 C CA . ARG A 1 127 ? 10.766 4.585 12.686 1.00 86.38 127 ARG A CA 1
ATOM 988 C C . ARG A 1 127 ? 10.295 3.764 13.885 1.00 86.38 127 ARG A C 1
ATOM 990 O O . ARG A 1 127 ? 10.073 2.562 13.747 1.00 86.38 127 ARG A O 1
ATOM 997 N N . THR A 1 128 ? 10.095 4.406 15.032 1.00 85.25 128 THR A N 1
ATOM 998 C CA . THR A 1 128 ? 9.589 3.753 16.248 1.00 85.25 128 THR A CA 1
ATOM 999 C C . THR A 1 128 ? 8.208 3.140 16.010 1.00 85.25 128 THR A C 1
ATOM 1001 O O . THR A 1 128 ? 7.987 1.962 16.301 1.00 85.25 128 THR A O 1
ATOM 1004 N N . LEU A 1 129 ? 7.294 3.896 15.399 1.00 88.31 129 LEU A N 1
ATOM 1005 C CA . LEU A 1 129 ? 5.962 3.414 15.036 1.00 88.31 129 LEU A CA 1
ATOM 1006 C C . LEU A 1 129 ? 6.015 2.288 13.995 1.00 88.31 129 LEU A C 1
ATOM 1008 O O . LEU A 1 129 ? 5.240 1.335 14.097 1.00 88.31 129 LEU A O 1
ATOM 1012 N N . ASN A 1 130 ? 6.943 2.345 13.035 1.00 88.69 130 ASN A N 1
ATOM 1013 C CA . ASN A 1 130 ? 7.174 1.248 12.095 1.00 88.69 130 ASN A CA 1
ATOM 1014 C C . ASN A 1 130 ? 7.595 -0.029 12.833 1.00 88.69 130 ASN A C 1
ATOM 1016 O O . ASN A 1 130 ? 6.978 -1.073 12.643 1.00 88.69 130 ASN A O 1
ATOM 1020 N N . ASN A 1 131 ? 8.550 0.045 13.764 1.00 83.00 131 ASN A N 1
ATOM 1021 C CA . ASN A 1 131 ? 8.964 -1.110 14.572 1.00 83.00 131 ASN A CA 1
ATOM 1022 C C . ASN A 1 131 ? 7.797 -1.706 15.384 1.00 83.00 131 ASN A C 1
ATOM 1024 O O . ASN A 1 131 ? 7.667 -2.930 15.509 1.00 83.00 131 ASN A O 1
ATOM 1028 N N . ILE A 1 132 ? 6.899 -0.863 15.904 1.00 84.56 132 ILE A N 1
ATOM 1029 C CA . ILE A 1 132 ? 5.665 -1.306 16.572 1.00 84.56 132 ILE A CA 1
ATOM 1030 C C . ILE A 1 132 ? 4.734 -2.012 15.579 1.00 84.56 132 ILE A C 1
ATOM 1032 O O . ILE A 1 132 ? 4.187 -3.077 15.883 1.00 84.56 132 ILE A O 1
ATOM 1036 N N . LEU A 1 133 ? 4.553 -1.440 14.387 1.00 87.44 133 LEU A N 1
ATOM 1037 C CA . LEU A 1 133 ? 3.724 -2.020 13.338 1.00 87.44 133 LEU A CA 1
ATOM 1038 C C . LEU A 1 133 ? 4.236 -3.417 12.944 1.00 87.44 133 LEU A C 1
ATOM 1040 O O . LEU A 1 133 ? 3.455 -4.372 12.874 1.00 87.44 133 LEU A O 1
ATOM 1044 N N . GLU A 1 134 ? 5.547 -3.552 12.751 1.00 85.62 134 GLU A N 1
ATOM 1045 C CA . GLU A 1 134 ? 6.198 -4.806 12.377 1.00 85.62 134 GLU A CA 1
ATOM 1046 C C . GLU A 1 134 ? 6.153 -5.851 13.494 1.00 85.62 134 GLU A C 1
ATOM 1048 O O . GLU A 1 134 ? 5.773 -6.997 13.252 1.00 85.62 134 GLU A O 1
ATOM 1053 N N . SER A 1 135 ? 6.483 -5.477 14.729 1.00 83.69 135 SER A N 1
ATOM 1054 C CA . SER A 1 135 ? 6.503 -6.418 15.857 1.00 83.69 135 SER A CA 1
ATOM 1055 C C . SER A 1 135 ? 5.108 -6.952 16.194 1.00 83.69 135 SER A C 1
ATOM 1057 O O . SER A 1 135 ? 4.937 -8.150 16.441 1.00 83.69 135 SER A O 1
ATOM 1059 N N . LYS A 1 136 ? 4.089 -6.085 16.169 1.00 85.19 136 LYS A N 1
ATOM 1060 C CA . LYS A 1 136 ? 2.734 -6.429 16.612 1.00 85.19 136 LYS A CA 1
ATOM 1061 C C . LYS A 1 136 ? 1.869 -7.045 15.518 1.00 85.19 136 LYS A C 1
ATOM 1063 O O . LYS A 1 136 ? 1.095 -7.961 15.801 1.00 85.19 136 LYS A O 1
ATOM 1068 N N . TYR A 1 137 ? 1.970 -6.546 14.287 1.00 87.50 137 TYR A N 1
ATOM 1069 C CA . TYR A 1 137 ? 1.105 -6.963 13.175 1.00 87.50 137 TYR A CA 1
ATOM 1070 C C . TYR A 1 137 ? 1.861 -7.734 12.084 1.00 87.50 137 TYR A C 1
ATOM 1072 O O . TYR A 1 137 ? 1.233 -8.243 11.152 1.00 87.50 137 TYR A O 1
ATOM 1080 N N . ARG A 1 138 ? 3.189 -7.881 12.209 1.00 90.81 138 ARG A N 1
ATOM 1081 C CA . ARG A 1 138 ? 4.046 -8.673 11.313 1.00 90.81 138 ARG A CA 1
ATOM 1082 C C . ARG A 1 138 ? 3.848 -8.278 9.845 1.00 90.81 138 ARG A C 1
ATOM 1084 O O . ARG A 1 138 ? 3.727 -7.101 9.511 1.00 90.81 138 ARG A O 1
ATOM 1091 N N . LEU A 1 139 ? 3.806 -9.271 8.957 1.00 89.94 139 LEU A N 1
ATOM 1092 C CA . LEU A 1 139 ? 3.627 -9.084 7.520 1.00 89.94 139 LEU A CA 1
ATOM 1093 C C . LEU A 1 139 ? 2.324 -8.339 7.185 1.00 89.94 139 LEU A C 1
ATOM 1095 O O . LEU A 1 139 ? 2.314 -7.524 6.267 1.00 89.94 139 LEU A O 1
ATOM 1099 N N . ILE A 1 140 ? 1.245 -8.581 7.939 1.00 93.38 140 ILE A N 1
ATOM 1100 C CA . ILE A 1 140 ? -0.050 -7.918 7.724 1.00 93.38 140 ILE A CA 1
ATOM 1101 C C . ILE A 1 140 ? 0.068 -6.414 7.980 1.00 93.38 140 ILE A C 1
ATOM 1103 O O . ILE A 1 140 ? -0.443 -5.625 7.190 1.00 93.38 140 ILE A O 1
ATOM 1107 N N . GLY A 1 141 ? 0.793 -6.015 9.031 1.00 93.56 141 GLY A N 1
ATOM 1108 C CA . GLY A 1 141 ? 1.079 -4.609 9.321 1.00 93.56 141 GLY A CA 1
ATOM 1109 C C . GLY A 1 141 ? 1.723 -3.901 8.135 1.00 93.56 141 GLY A C 1
ATOM 1110 O O . GLY A 1 141 ? 1.195 -2.897 7.664 1.00 93.56 141 GLY A O 1
ATOM 1111 N N . LYS A 1 142 ? 2.799 -4.483 7.583 1.00 92.88 142 LYS A N 1
ATOM 1112 C CA . LYS A 1 142 ? 3.498 -3.928 6.410 1.00 92.88 142 LYS A CA 1
ATOM 1113 C C . LYS A 1 142 ? 2.575 -3.788 5.197 1.00 92.88 142 LYS A C 1
ATOM 1115 O O . LYS A 1 142 ? 2.603 -2.769 4.516 1.00 92.88 142 LYS A O 1
ATOM 1120 N N . LYS A 1 143 ? 1.731 -4.793 4.932 1.00 95.44 143 LYS A N 1
ATOM 1121 C CA . LYS A 1 143 ? 0.761 -4.745 3.825 1.00 95.44 143 LYS A CA 1
ATOM 1122 C C . LYS A 1 143 ? -0.276 -3.639 4.019 1.00 95.44 143 LYS A C 1
ATOM 1124 O O . LYS A 1 143 ? -0.548 -2.905 3.076 1.00 95.44 143 LYS A O 1
ATOM 1129 N N . ILE A 1 144 ? -0.817 -3.494 5.229 1.00 97.38 144 ILE A N 1
ATOM 1130 C CA . ILE A 1 144 ? -1.765 -2.423 5.554 1.00 97.38 144 ILE A CA 1
ATOM 1131 C C . ILE A 1 144 ? -1.106 -1.053 5.386 1.00 97.38 144 ILE A C 1
ATOM 1133 O O . ILE A 1 144 ? -1.698 -0.191 4.741 1.00 97.38 144 ILE A O 1
ATOM 1137 N N . TYR A 1 145 ? 0.117 -0.860 5.885 1.00 96.81 145 TYR A N 1
ATOM 1138 C CA . TYR A 1 145 ? 0.846 0.395 5.685 1.00 96.81 145 TYR A CA 1
ATOM 1139 C C . TYR A 1 145 ? 1.046 0.702 4.203 1.00 96.81 145 TYR A C 1
ATOM 1141 O O . TYR A 1 145 ? 0.721 1.800 3.772 1.00 96.81 145 TYR A O 1
ATOM 1149 N N . ASN A 1 146 ? 1.476 -0.276 3.405 1.00 96.94 146 ASN A N 1
ATOM 1150 C CA . ASN A 1 146 ? 1.659 -0.106 1.965 1.00 96.94 146 ASN A CA 1
ATOM 1151 C C . ASN A 1 146 ? 0.356 0.284 1.244 1.00 96.94 146 ASN A C 1
ATOM 1153 O O . ASN A 1 146 ? 0.351 1.216 0.443 1.00 96.94 146 ASN A O 1
ATOM 1157 N N . LEU A 1 147 ? -0.760 -0.387 1.553 1.00 97.94 147 LEU A N 1
ATOM 1158 C CA . LEU A 1 147 ? -2.068 -0.046 0.984 1.00 97.94 147 LEU A CA 1
ATOM 1159 C C . LEU A 1 147 ? -2.544 1.342 1.430 1.00 97.94 147 LEU A C 1
ATOM 1161 O O . LEU A 1 147 ? -3.141 2.061 0.634 1.00 97.94 147 LEU A O 1
ATOM 1165 N N . THR A 1 148 ? -2.266 1.724 2.679 1.00 97.62 148 THR A N 1
ATOM 1166 C CA . THR A 1 148 ? -2.616 3.047 3.217 1.00 97.62 148 THR A CA 1
ATOM 1167 C C . THR A 1 148 ? -1.771 4.134 2.552 1.00 97.62 148 THR A C 1
ATOM 1169 O O . THR A 1 148 ? -2.313 5.076 1.994 1.00 97.62 148 THR A O 1
ATOM 1172 N N . ARG A 1 149 ? -0.442 3.980 2.513 1.00 96.25 149 ARG A N 1
ATOM 1173 C CA . ARG A 1 149 ? 0.483 4.971 1.940 1.00 96.25 149 ARG A CA 1
ATOM 1174 C C . ARG A 1 149 ? 0.275 5.179 0.439 1.00 96.25 149 ARG A C 1
ATOM 1176 O O . ARG A 1 149 ? 0.502 6.277 -0.053 1.00 96.25 149 ARG A O 1
ATOM 1183 N N . SER A 1 150 ? -0.160 4.147 -0.283 1.00 96.06 150 SER A N 1
ATOM 1184 C CA . SER A 1 150 ? -0.538 4.254 -1.699 1.00 96.06 150 SER A CA 1
ATOM 1185 C C . SER A 1 150 ? -1.953 4.796 -1.933 1.00 96.06 150 SER A C 1
ATOM 1187 O O . SER A 1 150 ? -2.369 4.892 -3.084 1.00 96.06 150 SER A O 1
ATOM 1189 N N . GLY A 1 151 ? -2.715 5.105 -0.881 1.00 96.88 151 GLY A N 1
ATOM 1190 C CA . GLY A 1 151 ? -4.069 5.644 -0.992 1.00 96.88 151 GLY A CA 1
ATOM 1191 C C . GLY A 1 151 ? -5.161 4.617 -1.304 1.00 96.88 151 GLY A C 1
ATOM 1192 O O . GLY A 1 151 ? -6.306 4.987 -1.560 1.00 96.88 151 GLY A O 1
ATOM 1193 N N . TYR A 1 152 ? -4.861 3.313 -1.293 1.00 98.06 152 TYR A N 1
ATOM 1194 C CA . TYR A 1 152 ? -5.854 2.279 -1.607 1.00 98.06 152 TYR A CA 1
ATOM 1195 C C . TYR A 1 152 ? -6.876 2.077 -0.487 1.00 98.06 152 TYR A C 1
ATOM 1197 O O . TYR A 1 152 ? -8.011 1.704 -0.783 1.00 98.06 152 TYR A O 1
ATOM 1205 N N . ILE A 1 153 ? -6.502 2.333 0.772 1.00 97.88 153 ILE A N 1
ATOM 1206 C CA . ILE A 1 153 ? -7.419 2.228 1.916 1.00 97.88 153 ILE A CA 1
ATOM 1207 C C . ILE A 1 153 ? -8.501 3.307 1.843 1.00 97.88 153 ILE A C 1
ATOM 1209 O O . ILE A 1 153 ? -9.678 2.985 1.949 1.00 97.88 153 ILE A O 1
ATOM 1213 N N . GLU A 1 154 ? -8.136 4.567 1.646 1.00 96.19 154 GLU A N 1
ATOM 1214 C CA . GLU A 1 154 ? -9.069 5.697 1.563 1.00 96.19 154 GLU A CA 1
ATOM 1215 C C . GLU A 1 154 ? -9.720 5.868 0.187 1.00 96.19 154 GLU A C 1
ATOM 1217 O O . GLU A 1 154 ? -10.810 6.425 0.097 1.00 96.19 154 GLU A O 1
ATOM 1222 N N . GLY A 1 155 ? -9.088 5.374 -0.877 1.00 96.25 155 GLY A N 1
ATOM 1223 C CA . GLY A 1 155 ? -9.622 5.427 -2.232 1.00 96.25 155 GLY A CA 1
ATOM 1224 C C . GLY A 1 155 ? -10.436 4.183 -2.563 1.00 96.25 155 GLY A C 1
ATOM 1225 O O . GLY A 1 155 ? -11.637 4.101 -2.303 1.00 96.25 155 GLY A O 1
ATOM 1226 N N . HIS A 1 156 ? -9.768 3.204 -3.172 1.00 96.19 156 HIS A N 1
ATOM 1227 C CA . HIS A 1 156 ? -10.407 2.029 -3.760 1.00 96.19 156 HIS A CA 1
ATOM 1228 C C . HIS A 1 156 ? -11.237 1.221 -2.747 1.00 96.19 156 HIS A C 1
ATOM 1230 O O . HIS A 1 156 ? -12.429 1.012 -2.955 1.00 96.19 156 HIS A O 1
ATOM 1236 N N . ILE A 1 157 ? -10.631 0.824 -1.627 1.00 97.62 157 ILE A N 1
ATOM 1237 C CA . ILE A 1 157 ? -11.251 -0.081 -0.649 1.00 97.62 157 ILE A CA 1
ATOM 1238 C C . ILE A 1 157 ? -12.404 0.617 0.097 1.00 97.62 157 ILE A C 1
ATOM 1240 O O . ILE A 1 157 ? -13.444 0.004 0.349 1.00 97.62 157 ILE A O 1
ATOM 1244 N N . LEU A 1 158 ? -12.268 1.912 0.409 1.00 97.56 158 LEU A N 1
ATOM 1245 C CA . LEU A 1 158 ? -13.341 2.681 1.049 1.00 97.56 158 LEU A CA 1
ATOM 1246 C C . LEU A 1 158 ? -14.523 2.895 0.098 1.00 97.56 158 LEU A C 1
ATOM 1248 O O . LEU A 1 158 ? -15.676 2.789 0.516 1.00 97.56 158 LEU A O 1
ATOM 1252 N N . THR A 1 159 ? -14.244 3.145 -1.183 1.00 97.50 159 THR A N 1
ATOM 1253 C CA . THR A 1 159 ? -15.283 3.277 -2.212 1.00 97.50 159 THR A CA 1
ATOM 1254 C C . THR A 1 159 ? -16.093 1.988 -2.330 1.00 97.50 159 THR A C 1
ATOM 1256 O O . THR A 1 159 ? -17.322 2.031 -2.330 1.00 97.50 159 THR A O 1
ATOM 1259 N N . GLU A 1 160 ? -15.434 0.829 -2.349 1.00 96.12 160 GLU A N 1
ATOM 1260 C CA . GLU A 1 160 ? -16.124 -0.464 -2.366 1.00 96.12 160 GLU A CA 1
ATOM 1261 C C . GLU A 1 160 ? -16.979 -0.694 -1.117 1.00 96.12 160 GLU A C 1
ATOM 1263 O O . GLU A 1 160 ? -18.111 -1.167 -1.227 1.00 96.12 160 GLU A O 1
ATOM 1268 N N . LEU A 1 161 ? -16.495 -0.301 0.068 1.00 96.50 161 LEU A N 1
ATOM 1269 C CA . LEU A 1 161 ? -17.297 -0.343 1.292 1.00 96.50 161 LEU A CA 1
ATOM 1270 C C . LEU A 1 161 ? -18.575 0.495 1.159 1.00 96.50 161 LEU A C 1
ATOM 1272 O O . LEU A 1 161 ? -19.644 0.069 1.601 1.00 96.50 161 LEU A O 1
ATOM 1276 N N . HIS A 1 162 ? -18.480 1.698 0.591 1.00 95.56 162 HIS A N 1
ATOM 1277 C CA . HIS A 1 162 ? -19.632 2.581 0.400 1.00 95.56 162 HIS A CA 1
ATOM 1278 C C . HIS A 1 162 ? -20.616 2.024 -0.634 1.00 95.56 162 HIS A C 1
ATOM 1280 O O . HIS A 1 162 ? -21.818 2.021 -0.366 1.00 95.56 162 HIS A O 1
ATOM 1286 N N . ILE A 1 163 ? -20.123 1.477 -1.751 1.00 95.81 163 ILE A N 1
ATOM 1287 C CA . ILE A 1 163 ? -20.953 0.786 -2.752 1.00 95.81 163 ILE A CA 1
ATOM 1288 C C . ILE A 1 163 ? -21.690 -0.387 -2.102 1.00 95.81 163 ILE A C 1
ATOM 1290 O O . ILE A 1 163 ? -22.908 -0.487 -2.217 1.00 95.81 163 ILE A O 1
ATOM 1294 N N . MET A 1 164 ? -20.993 -1.222 -1.327 1.00 95.38 164 MET A N 1
ATOM 1295 C CA . MET A 1 164 ? -21.627 -2.325 -0.604 1.00 95.38 164 MET A CA 1
ATOM 1296 C C . MET A 1 164 ? -22.683 -1.848 0.396 1.00 95.38 164 MET A C 1
ATOM 1298 O O . MET A 1 164 ? -23.764 -2.426 0.478 1.00 95.38 164 MET A O 1
ATOM 1302 N N . LYS A 1 165 ? -22.410 -0.787 1.164 1.00 94.44 165 LYS A N 1
ATOM 1303 C CA . LYS A 1 165 ? -23.404 -0.216 2.090 1.00 94.44 165 LYS A CA 1
ATOM 1304 C C . LYS A 1 165 ? -24.682 0.197 1.354 1.00 94.44 165 LYS A C 1
ATOM 1306 O O . LYS A 1 165 ? -25.774 -0.027 1.881 1.00 94.44 165 LYS A O 1
ATOM 1311 N N . PHE A 1 166 ? -24.534 0.769 0.160 1.00 94.06 166 PHE A N 1
ATOM 1312 C CA . PHE A 1 166 ? -25.641 1.174 -0.700 1.00 94.06 166 PHE A CA 1
ATOM 1313 C C . PHE A 1 166 ? -26.407 -0.032 -1.269 1.00 94.06 166 PHE A C 1
ATOM 1315 O O . PHE A 1 166 ? -27.619 -0.117 -1.085 1.00 94.06 166 PHE A O 1
ATOM 1322 N N . GLU A 1 167 ? -25.714 -1.001 -1.878 1.00 94.31 167 GLU A N 1
ATOM 1323 C CA . GLU A 1 167 ? -26.323 -2.205 -2.474 1.00 94.31 167 GLU A CA 1
ATOM 1324 C C . GLU A 1 167 ? -27.118 -3.034 -1.460 1.00 94.31 167 GLU A C 1
ATOM 1326 O O . GLU A 1 167 ? -28.185 -3.560 -1.770 1.00 94.31 167 GLU A O 1
ATOM 1331 N N . TYR A 1 168 ? -26.613 -3.132 -0.230 1.00 92.38 168 TYR A N 1
ATOM 1332 C CA . TYR A 1 168 ? -27.254 -3.882 0.848 1.00 92.38 168 TYR A CA 1
ATOM 1333 C C . TYR A 1 168 ? -28.251 -3.040 1.660 1.00 92.38 168 TYR A C 1
ATOM 1335 O O . TYR A 1 168 ? -28.699 -3.492 2.715 1.00 92.38 168 TYR A O 1
ATOM 1343 N N . GLN A 1 169 ? -28.587 -1.823 1.209 1.00 89.38 169 GLN A N 1
ATOM 1344 C CA . GLN A 1 169 ? -29.563 -0.924 1.842 1.00 89.38 169 GLN A CA 1
ATOM 1345 C C . GLN A 1 169 ? -29.327 -0.734 3.355 1.00 89.38 169 GLN A C 1
ATOM 1347 O O . GLN A 1 169 ? -30.260 -0.672 4.152 1.00 89.38 169 GLN A O 1
ATOM 1352 N N . GLY A 1 170 ? -28.061 -0.698 3.785 1.00 74.00 170 GLY A N 1
ATOM 1353 C CA . GLY A 1 170 ? -27.699 -0.562 5.200 1.00 74.00 170 GLY A CA 1
ATOM 1354 C C . GLY A 1 170 ? -27.868 -1.820 6.071 1.00 74.00 170 GLY A C 1
ATOM 1355 O O . GLY A 1 170 ? -27.595 -1.751 7.271 1.00 74.00 170 GLY A O 1
ATOM 1356 N N . SER A 1 171 ? -28.244 -2.974 5.505 1.00 88.25 171 SER A N 1
ATOM 1357 C CA . SER A 1 171 ? -28.281 -4.268 6.209 1.00 88.25 171 SER A CA 1
ATOM 1358 C C . SER A 1 171 ? -26.925 -4.614 6.831 1.00 88.25 171 SER A C 1
ATOM 1360 O O . SER A 1 171 ? -25.887 -4.428 6.215 1.00 88.25 171 SER A O 1
ATOM 1362 N N . SER A 1 172 ? -26.884 -5.212 8.023 1.00 89.56 172 SER A N 1
ATOM 1363 C CA . SER A 1 172 ? -25.619 -5.631 8.654 1.00 89.56 172 SER A CA 1
ATOM 1364 C C . SER A 1 172 ? -24.876 -6.748 7.901 1.00 89.56 172 SER A C 1
ATOM 1366 O O . SER A 1 172 ? -23.703 -6.995 8.184 1.00 89.56 172 SER A O 1
ATOM 1368 N N . SER A 1 173 ? -25.520 -7.395 6.926 1.00 90.62 173 SER A N 1
ATOM 1369 C CA . SER A 1 173 ? -24.948 -8.491 6.13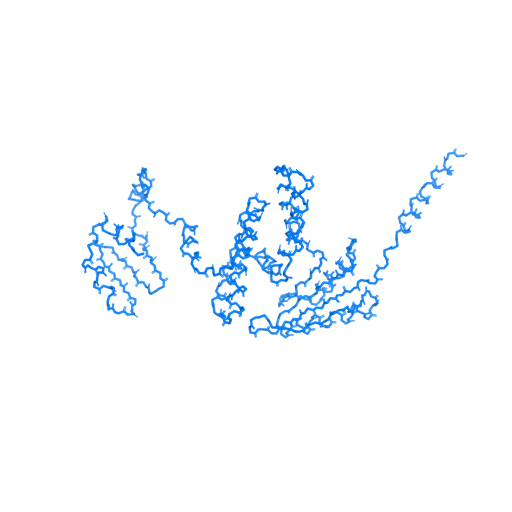4 1.00 90.62 173 SER A CA 1
ATOM 1370 C C . SER A 1 173 ? -23.729 -8.083 5.294 1.00 90.62 173 SER A C 1
ATOM 1372 O O . SER A 1 173 ? -22.806 -8.890 5.151 1.00 90.62 173 SER A O 1
ATOM 1374 N N . TYR A 1 174 ? -23.646 -6.829 4.819 1.00 94.75 174 TYR A N 1
ATOM 1375 C CA . TYR A 1 174 ? -22.471 -6.370 4.061 1.00 94.75 174 TYR A CA 1
ATOM 1376 C C . TYR A 1 174 ? -21.191 -6.429 4.900 1.00 94.75 174 TYR A C 1
ATOM 1378 O O . TYR A 1 174 ? -20.114 -6.615 4.347 1.00 94.75 174 TYR A O 1
ATOM 1386 N N . LYS A 1 175 ? -21.286 -6.301 6.233 1.00 95.38 175 LYS A N 1
ATOM 1387 C CA . LYS A 1 175 ? -20.114 -6.246 7.120 1.00 95.38 175 LYS A CA 1
ATOM 1388 C C . LYS A 1 175 ? -19.293 -7.529 7.048 1.00 95.38 175 LYS A C 1
ATOM 1390 O O . LYS A 1 175 ? -18.073 -7.474 6.958 1.00 95.38 175 LYS A O 1
ATOM 1395 N N . ALA A 1 176 ? -19.961 -8.683 7.064 1.00 94.25 176 ALA A N 1
ATOM 1396 C CA . ALA A 1 176 ? -19.295 -9.981 6.999 1.00 94.25 176 ALA A CA 1
ATOM 1397 C C . ALA A 1 176 ? -18.644 -10.215 5.629 1.00 94.25 176 ALA A C 1
ATOM 1399 O O . ALA A 1 176 ? -17.519 -10.706 5.555 1.00 94.25 176 ALA A O 1
ATOM 1400 N N . LYS A 1 177 ? -19.334 -9.818 4.551 1.00 95.38 177 LYS A N 1
ATOM 1401 C CA . LYS A 1 177 ? -18.805 -9.897 3.186 1.00 95.38 177 LYS A CA 1
ATOM 1402 C C . LYS A 1 177 ? -17.587 -8.989 3.018 1.00 95.38 177 LYS A C 1
ATOM 1404 O O . LYS A 1 177 ? -16.525 -9.466 2.641 1.00 95.38 177 LYS A O 1
ATOM 1409 N N . PHE A 1 178 ? -17.713 -7.725 3.414 1.00 97.19 178 PHE A N 1
ATOM 1410 C CA . PHE A 1 178 ? -16.630 -6.756 3.336 1.00 97.19 178 PHE A CA 1
ATOM 1411 C C . PHE A 1 178 ? -15.420 -7.168 4.175 1.00 97.19 178 PHE A C 1
ATOM 1413 O O . PHE A 1 178 ? -14.292 -7.035 3.716 1.00 97.19 178 PHE A O 1
ATOM 1420 N N . LYS A 1 179 ? -15.624 -7.722 5.380 1.00 96.88 179 LYS A N 1
ATOM 1421 C CA . LYS A 1 179 ? -14.521 -8.252 6.194 1.00 96.88 179 LYS A CA 1
ATOM 1422 C C . LYS A 1 179 ? -13.704 -9.292 5.417 1.00 96.88 179 LYS A C 1
ATOM 1424 O O . LYS A 1 179 ? -12.478 -9.217 5.416 1.00 96.88 179 LYS A O 1
ATOM 1429 N N . LYS A 1 180 ? -14.381 -10.222 4.739 1.00 96.38 180 LYS A N 1
ATOM 1430 C CA . LYS A 1 180 ? -13.744 -11.268 3.929 1.00 96.38 180 LYS A CA 1
ATOM 1431 C C . LYS A 1 180 ? -13.037 -10.700 2.695 1.00 96.38 180 LYS A C 1
ATOM 1433 O O . LYS A 1 180 ? -11.937 -11.143 2.364 1.00 96.38 180 LYS A O 1
ATOM 1438 N N . ASP A 1 181 ? -13.645 -9.726 2.027 1.00 96.62 181 ASP A N 1
ATOM 1439 C CA . ASP A 1 181 ? -13.041 -9.072 0.862 1.00 96.62 181 ASP A CA 1
ATOM 1440 C C . ASP A 1 181 ? -11.796 -8.270 1.279 1.00 96.62 181 ASP A C 1
ATOM 1442 O O . ASP A 1 181 ? -10.743 -8.391 0.657 1.00 96.62 181 ASP A O 1
ATOM 1446 N N . PHE A 1 182 ? -11.856 -7.568 2.415 1.00 97.56 182 PHE A N 1
ATOM 1447 C CA . PHE A 1 182 ? -10.712 -6.872 3.002 1.00 97.56 182 PHE A CA 1
ATOM 1448 C C . PHE A 1 182 ? -9.563 -7.829 3.343 1.00 97.56 182 PHE A C 1
ATOM 1450 O O . PHE A 1 182 ? -8.416 -7.562 2.996 1.00 97.56 182 PHE A O 1
ATOM 1457 N N . GLU A 1 183 ? -9.850 -8.963 3.987 1.00 96.94 183 GLU A N 1
ATOM 1458 C CA . GLU A 1 183 ? -8.853 -10.015 4.242 1.00 96.94 183 GLU A CA 1
ATOM 1459 C C . GLU A 1 183 ? -8.248 -10.547 2.935 1.00 96.94 183 GLU A C 1
ATOM 1461 O O . GLU A 1 183 ? -7.031 -10.699 2.832 1.00 96.94 183 GLU A O 1
ATOM 1466 N N . SER A 1 184 ? -9.071 -10.714 1.898 1.00 96.69 184 SER A N 1
ATOM 1467 C CA . SER A 1 184 ? -8.607 -11.132 0.572 1.00 96.69 184 SER A CA 1
ATOM 1468 C C . SER A 1 184 ? -7.669 -10.101 -0.065 1.00 96.69 184 SER A C 1
ATOM 1470 O O . SER A 1 184 ? -6.684 -10.492 -0.690 1.00 96.69 184 SER A O 1
ATOM 1472 N N . TYR A 1 185 ? -7.897 -8.797 0.141 1.00 96.75 185 TYR A N 1
ATOM 1473 C CA . TYR A 1 185 ? -6.967 -7.746 -0.293 1.00 96.75 185 TYR A CA 1
ATOM 1474 C C . TYR A 1 185 ? -5.631 -7.792 0.437 1.00 96.75 185 TYR A C 1
ATOM 1476 O O . TYR A 1 185 ? -4.587 -7.544 -0.173 1.00 96.75 185 TYR A O 1
ATOM 1484 N N . LEU A 1 186 ? -5.639 -8.143 1.724 1.00 95.50 186 LEU A N 1
ATOM 1485 C CA . LEU A 1 186 ? -4.403 -8.350 2.470 1.00 95.50 186 LEU A CA 1
ATOM 1486 C C . LEU A 1 186 ? -3.645 -9.577 1.966 1.00 95.50 186 LEU A C 1
ATOM 1488 O O . LEU A 1 186 ? -2.417 -9.568 1.966 1.00 95.50 186 LEU A O 1
ATOM 1492 N N . ASP A 1 187 ? -4.319 -10.620 1.496 1.00 95.00 187 ASP A N 1
ATOM 1493 C CA . ASP A 1 187 ? -3.643 -11.783 0.921 1.00 95.00 187 ASP A CA 1
ATOM 1494 C C . ASP A 1 187 ? -3.112 -11.500 -0.485 1.00 95.00 187 ASP A C 1
ATOM 1496 O O . ASP A 1 187 ? -1.934 -11.751 -0.770 1.00 95.00 187 ASP A O 1
ATOM 1500 N N . PHE A 1 188 ? -3.950 -10.920 -1.341 1.00 95.12 188 PHE A N 1
ATOM 1501 C CA . PHE A 1 188 ? -3.624 -10.581 -2.716 1.00 95.12 188 PHE A CA 1
ATOM 1502 C C . PHE A 1 188 ? -4.366 -9.320 -3.166 1.00 95.12 188 PHE A C 1
ATOM 1504 O O . PHE A 1 188 ? -5.559 -9.346 -3.458 1.00 95.12 188 PHE A O 1
ATOM 1511 N N . PHE A 1 189 ? -3.622 -8.224 -3.317 1.00 96.50 189 PHE A N 1
ATOM 1512 C CA . PHE A 1 189 ? -4.149 -7.002 -3.910 1.00 96.50 189 PHE A CA 1
ATOM 1513 C C . PHE A 1 189 ? -3.834 -6.947 -5.416 1.00 96.50 189 PHE A C 1
ATOM 1515 O O . PHE A 1 189 ? -2.653 -6.920 -5.783 1.00 96.50 189 PHE A O 1
ATOM 1522 N N . PRO A 1 190 ? -4.847 -6.943 -6.301 1.00 95.19 190 PRO A N 1
ATOM 1523 C CA . PRO A 1 190 ? -4.639 -7.117 -7.738 1.00 95.19 190 PRO A CA 1
ATOM 1524 C C . PRO A 1 190 ? -3.976 -5.917 -8.428 1.00 95.19 190 PRO A C 1
ATOM 1526 O O . PRO A 1 190 ? -3.328 -6.100 -9.456 1.00 95.19 190 PRO A O 1
ATOM 1529 N N . TYR A 1 191 ? -4.103 -4.712 -7.871 1.00 97.06 191 TYR A N 1
ATOM 1530 C CA . TYR A 1 191 ? -3.697 -3.478 -8.552 1.00 97.06 191 TYR A CA 1
ATOM 1531 C C . TYR A 1 191 ? -2.290 -2.998 -8.202 1.00 97.06 191 TYR A C 1
ATOM 1533 O O . TYR A 1 191 ? -1.771 -2.132 -8.901 1.00 97.06 191 TYR A O 1
ATOM 1541 N N . ALA A 1 192 ? -1.653 -3.553 -7.164 1.00 97.81 192 ALA A N 1
ATOM 1542 C CA . ALA A 1 192 ? -0.347 -3.075 -6.720 1.00 97.81 192 ALA A CA 1
ATOM 1543 C C . ALA A 1 192 ? 0.627 -4.184 -6.313 1.00 97.81 192 ALA A C 1
ATOM 1545 O O . ALA A 1 192 ? 0.243 -5.200 -5.725 1.00 97.81 192 ALA A O 1
ATOM 1546 N N . VAL A 1 193 ? 1.909 -3.947 -6.592 1.00 98.06 193 VAL A N 1
ATOM 1547 C CA . VAL A 1 193 ? 3.053 -4.735 -6.121 1.00 98.06 193 VAL A CA 1
ATOM 1548 C C . VAL A 1 193 ? 3.995 -3.824 -5.350 1.00 98.06 193 VAL A C 1
ATOM 1550 O O . VAL A 1 193 ? 4.334 -2.742 -5.818 1.00 98.06 193 VAL A O 1
ATOM 1553 N N . TYR A 1 194 ? 4.458 -4.288 -4.193 1.00 97.50 194 TYR A N 1
ATOM 1554 C CA . TYR A 1 194 ? 5.374 -3.551 -3.329 1.00 97.50 194 TYR A CA 1
ATOM 1555 C C . TYR A 1 194 ? 6.693 -4.305 -3.231 1.00 97.50 194 TYR A C 1
ATOM 1557 O O . TYR A 1 194 ? 6.732 -5.395 -2.658 1.00 97.50 194 TYR A O 1
ATOM 1565 N N . ALA A 1 195 ? 7.765 -3.745 -3.787 1.00 96.56 195 ALA A N 1
ATOM 1566 C CA . ALA A 1 195 ? 9.097 -4.311 -3.636 1.00 96.56 195 ALA A CA 1
ATOM 1567 C C . ALA A 1 195 ? 9.745 -3.786 -2.352 1.00 96.56 195 ALA A C 1
ATOM 1569 O O . ALA A 1 195 ? 9.823 -2.580 -2.121 1.00 96.56 195 ALA A O 1
ATOM 1570 N N . ASN A 1 196 ? 10.251 -4.706 -1.539 1.00 92.88 196 ASN A N 1
ATOM 1571 C CA . ASN A 1 196 ? 11.071 -4.409 -0.367 1.00 92.88 196 ASN A CA 1
ATOM 1572 C C . ASN A 1 196 ? 12.453 -5.056 -0.517 1.00 92.88 196 ASN A C 1
ATOM 1574 O O . ASN A 1 196 ? 12.698 -5.791 -1.476 1.00 92.88 196 ASN A O 1
ATOM 1578 N N . GLU A 1 197 ? 13.344 -4.823 0.441 1.00 91.12 197 GLU A N 1
ATOM 1579 C CA . GLU A 1 197 ? 14.723 -5.330 0.426 1.00 91.12 197 GLU A CA 1
ATOM 1580 C C . GLU A 1 197 ? 14.802 -6.857 0.284 1.00 91.12 197 GLU A C 1
ATOM 1582 O O . GLU A 1 197 ? 15.622 -7.352 -0.486 1.00 91.12 197 GLU A O 1
ATOM 1587 N N . SER A 1 198 ? 13.896 -7.600 0.929 1.00 91.44 198 SER A N 1
ATOM 1588 C CA . SER A 1 198 ? 13.864 -9.068 0.875 1.00 91.44 198 SER A CA 1
ATOM 1589 C C . SER A 1 198 ? 13.228 -9.641 -0.395 1.00 91.44 198 SER A C 1
ATOM 1591 O O . SER A 1 198 ? 13.364 -10.832 -0.668 1.00 91.44 198 SER A O 1
ATOM 1593 N N . THR A 1 199 ? 12.553 -8.821 -1.205 1.00 93.81 199 THR A N 1
ATOM 1594 C CA . THR A 1 199 ? 11.942 -9.274 -2.460 1.00 93.81 199 THR A CA 1
ATOM 1595 C C . THR A 1 199 ? 13.031 -9.521 -3.501 1.00 93.81 199 THR A C 1
ATOM 1597 O O . THR A 1 199 ? 13.680 -8.576 -3.960 1.00 93.81 199 THR A O 1
ATOM 1600 N N . ILE A 1 200 ? 13.208 -10.768 -3.932 1.00 96.75 200 ILE A N 1
ATOM 1601 C CA . ILE A 1 200 ? 14.139 -11.102 -5.017 1.00 96.75 200 ILE A CA 1
ATOM 1602 C C . ILE A 1 200 ? 13.550 -10.734 -6.391 1.00 96.75 200 ILE A C 1
ATOM 1604 O O . ILE A 1 200 ? 12.336 -10.768 -6.596 1.00 96.75 200 ILE A O 1
ATOM 1608 N N . ARG A 1 201 ? 14.411 -10.417 -7.371 1.00 98.06 201 ARG A N 1
ATOM 1609 C CA . ARG A 1 201 ? 14.003 -9.990 -8.732 1.00 98.06 201 ARG A CA 1
ATOM 1610 C C . ARG A 1 201 ? 13.038 -10.966 -9.414 1.00 98.06 201 ARG A C 1
ATOM 1612 O O . ARG A 1 201 ? 12.077 -10.538 -10.045 1.00 98.06 201 ARG A O 1
ATOM 1619 N N . LYS A 1 202 ? 13.288 -12.273 -9.281 1.00 97.75 202 LYS A N 1
ATOM 1620 C CA . LYS A 1 202 ? 12.450 -13.327 -9.875 1.00 97.75 202 LYS A CA 1
ATOM 1621 C C . LYS A 1 202 ? 11.028 -13.305 -9.309 1.00 97.75 202 LYS A C 1
ATOM 1623 O O . LYS A 1 202 ? 10.069 -13.367 -10.073 1.00 97.75 202 LYS A O 1
ATOM 1628 N N . ASP A 1 203 ? 10.895 -13.171 -7.994 1.00 97.50 203 ASP A N 1
ATOM 1629 C CA . ASP A 1 203 ? 9.594 -13.151 -7.323 1.00 97.50 203 ASP A CA 1
ATOM 1630 C C . ASP A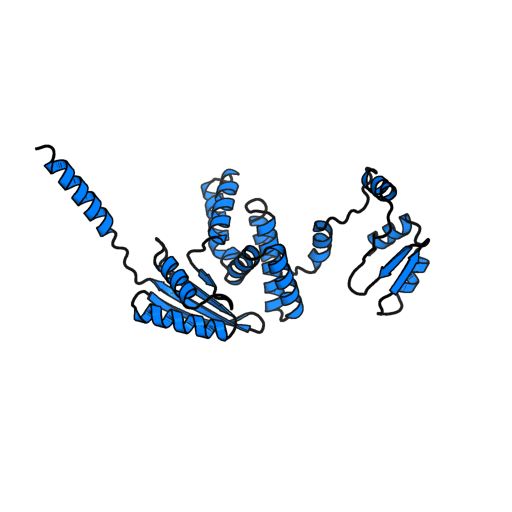 1 203 ? 8.836 -11.862 -7.623 1.00 97.50 203 ASP A C 1
ATOM 1632 O O . ASP A 1 203 ? 7.637 -11.910 -7.886 1.00 97.50 203 ASP A O 1
ATOM 1636 N N . LEU A 1 204 ? 9.543 -10.730 -7.698 1.00 98.19 204 LEU A N 1
ATOM 1637 C CA . LEU A 1 204 ? 8.963 -9.467 -8.148 1.00 98.19 204 LEU A CA 1
ATOM 1638 C C . LEU A 1 204 ? 8.375 -9.594 -9.562 1.00 98.19 204 LEU A C 1
ATOM 1640 O O . LEU A 1 204 ? 7.219 -9.234 -9.781 1.00 98.19 204 LEU A O 1
ATOM 1644 N N . ALA A 1 205 ? 9.137 -10.160 -10.504 1.00 98.31 205 ALA A N 1
ATOM 1645 C CA . ALA A 1 205 ? 8.670 -10.385 -11.871 1.00 98.31 205 ALA A CA 1
ATOM 1646 C C . ALA A 1 205 ? 7.428 -11.291 -11.904 1.00 98.31 205 ALA A C 1
ATOM 1648 O O . ALA A 1 205 ? 6.443 -10.982 -12.577 1.00 98.31 205 ALA A O 1
ATOM 1649 N N . ASN A 1 206 ? 7.446 -12.383 -11.132 1.00 98.06 206 ASN A N 1
ATOM 1650 C CA . ASN A 1 206 ? 6.320 -13.308 -11.024 1.00 98.06 206 ASN A CA 1
ATOM 1651 C C . ASN A 1 206 ? 5.067 -12.624 -10.460 1.00 98.06 206 ASN A C 1
ATOM 1653 O O . ASN A 1 206 ? 3.978 -12.804 -11.004 1.00 98.06 206 ASN A O 1
ATOM 1657 N N . GLU A 1 207 ? 5.204 -11.822 -9.405 1.00 97.81 207 GLU A N 1
ATOM 1658 C CA . GLU A 1 207 ? 4.086 -11.125 -8.766 1.00 97.81 207 GLU A CA 1
ATOM 1659 C C . GLU A 1 207 ? 3.492 -10.021 -9.660 1.00 97.81 207 GLU A C 1
ATOM 1661 O O . GLU A 1 207 ? 2.265 -9.869 -9.697 1.00 97.81 207 GLU A O 1
ATOM 1666 N N . ILE A 1 208 ? 4.317 -9.304 -10.434 1.00 98.19 208 ILE A N 1
ATOM 1667 C CA . ILE A 1 208 ? 3.843 -8.347 -11.449 1.00 98.19 208 ILE A CA 1
ATOM 1668 C C . ILE A 1 208 ? 3.069 -9.090 -12.544 1.00 98.19 208 ILE A C 1
ATOM 1670 O O . ILE A 1 208 ? 1.914 -8.764 -12.82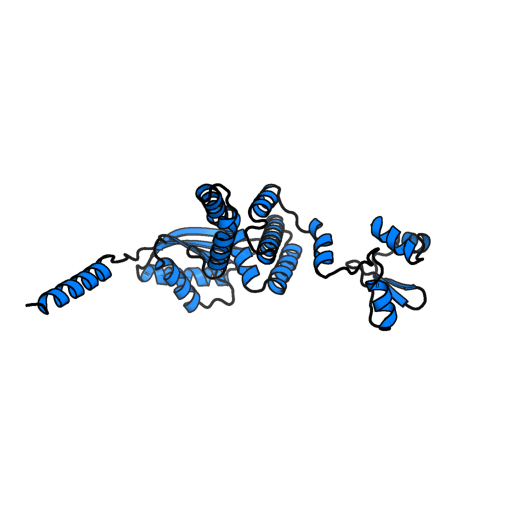5 1.00 98.19 208 ILE A O 1
ATOM 1674 N N . MET A 1 209 ? 3.658 -10.142 -13.121 1.00 97.62 209 MET A N 1
ATOM 1675 C CA . MET A 1 209 ? 3.024 -10.914 -14.194 1.00 97.62 209 MET A CA 1
ATOM 1676 C C . MET A 1 209 ? 1.732 -11.598 -13.745 1.00 97.62 209 MET A C 1
ATOM 1678 O O . MET A 1 209 ? 0.766 -11.657 -14.507 1.00 97.62 209 MET A O 1
ATOM 1682 N N . LYS A 1 210 ? 1.678 -12.083 -12.501 1.00 97.06 210 LYS A N 1
ATOM 1683 C CA . LYS A 1 210 ? 0.472 -12.654 -11.891 1.00 97.06 210 LYS A CA 1
ATOM 1684 C C . LYS A 1 210 ? -0.685 -11.652 -11.871 1.00 97.06 210 LYS A C 1
ATOM 1686 O O . LYS A 1 210 ? -1.811 -12.043 -12.166 1.00 97.06 210 LYS A O 1
ATOM 1691 N N . ARG A 1 211 ? -0.419 -10.375 -11.574 1.00 97.06 211 ARG A N 1
ATOM 1692 C CA . ARG A 1 211 ? -1.432 -9.303 -11.560 1.00 97.06 211 ARG A CA 1
ATOM 1693 C C . ARG A 1 211 ? -1.809 -8.820 -12.953 1.00 97.06 211 ARG A C 1
ATOM 1695 O O . ARG A 1 211 ? -2.992 -8.675 -13.228 1.00 97.06 211 ARG A O 1
ATOM 1702 N N . LEU A 1 212 ? -0.845 -8.682 -13.866 1.00 95.88 212 LEU A N 1
ATOM 1703 C CA . LEU A 1 212 ? -1.125 -8.350 -15.273 1.00 95.88 212 LEU A CA 1
ATOM 1704 C C . LEU A 1 212 ? -2.000 -9.411 -15.966 1.00 95.88 212 LEU A C 1
ATOM 1706 O O . LEU A 1 212 ? -2.742 -9.090 -16.896 1.00 95.88 212 LEU A O 1
ATOM 1710 N N . ARG A 1 213 ? -1.909 -10.667 -15.502 1.00 94.75 213 ARG A N 1
ATOM 1711 C CA . ARG A 1 213 ? -2.738 -11.813 -15.913 1.00 94.75 213 ARG A CA 1
ATOM 1712 C C . ARG A 1 213 ? -3.999 -12.008 -15.059 1.00 94.75 213 ARG A C 1
ATOM 1714 O O . ARG A 1 213 ? -4.738 -12.971 -15.284 1.00 94.75 213 ARG A O 1
ATOM 1721 N N . HIS A 1 214 ? -4.262 -11.131 -14.092 1.00 93.50 214 HIS A N 1
ATOM 1722 C CA . HIS A 1 214 ? -5.487 -11.183 -13.310 1.00 93.50 214 HIS A CA 1
ATOM 1723 C C . HIS A 1 214 ? -6.663 -10.628 -14.122 1.00 93.50 214 HIS A C 1
ATOM 1725 O O . HIS A 1 214 ? -6.604 -9.543 -14.704 1.00 93.50 214 HIS A O 1
ATOM 1731 N N . LYS A 1 215 ? -7.761 -11.388 -14.175 1.00 89.50 215 LYS A N 1
ATOM 1732 C CA . LYS A 1 215 ? -8.933 -11.024 -14.976 1.00 89.50 215 LYS A CA 1
ATOM 1733 C C . LYS A 1 215 ? -9.517 -9.694 -14.488 1.00 89.50 215 LYS A C 1
ATOM 1735 O O . LYS A 1 215 ? -9.780 -9.540 -13.305 1.00 89.50 215 LYS A O 1
ATOM 1740 N N . GLY A 1 216 ? -9.776 -8.777 -15.419 1.00 88.50 216 GLY A N 1
ATOM 1741 C CA . GLY A 1 216 ? -10.342 -7.459 -15.108 1.00 88.50 216 GLY A CA 1
ATOM 1742 C C . GLY A 1 216 ? -9.308 -6.413 -14.686 1.00 88.50 216 GLY A C 1
ATOM 1743 O O . GLY A 1 216 ? -9.667 -5.253 -14.536 1.00 88.50 216 GLY A O 1
ATOM 1744 N N . VAL A 1 217 ? -8.030 -6.787 -14.565 1.00 92.31 217 VAL A N 1
ATOM 1745 C CA . VAL A 1 217 ? -6.938 -5.856 -14.267 1.00 92.31 217 VAL A CA 1
ATOM 1746 C C . VAL A 1 217 ? -6.267 -5.450 -15.571 1.00 92.31 217 VAL A C 1
ATOM 1748 O O . VAL A 1 217 ? -5.647 -6.263 -16.255 1.00 92.31 217 VAL A O 1
ATOM 1751 N N . ASN A 1 218 ? -6.405 -4.177 -15.929 1.00 93.81 218 ASN A N 1
ATOM 1752 C CA . ASN A 1 218 ? -5.736 -3.576 -17.082 1.00 93.81 218 ASN A CA 1
ATOM 1753 C C . ASN A 1 218 ? -4.475 -2.798 -16.687 1.00 93.81 218 ASN A C 1
ATOM 1755 O O . ASN A 1 218 ? -3.632 -2.553 -17.548 1.00 93.81 218 ASN A O 1
ATOM 1759 N N . MET A 1 219 ? -4.343 -2.419 -15.415 1.00 96.69 219 MET A N 1
ATOM 1760 C CA . MET A 1 219 ? -3.216 -1.654 -14.901 1.00 96.69 219 MET A CA 1
ATOM 1761 C C . MET A 1 219 ? -2.721 -2.219 -13.574 1.00 96.69 219 MET A C 1
ATOM 1763 O O . MET A 1 219 ? -3.518 -2.608 -12.724 1.00 96.69 219 MET A O 1
ATOM 1767 N N . VAL A 1 220 ? -1.401 -2.237 -13.407 1.00 98.06 220 VAL A N 1
ATOM 1768 C CA . VAL A 1 220 ? -0.722 -2.649 -12.176 1.00 98.06 220 VAL A CA 1
ATOM 1769 C C . VAL A 1 220 ? 0.299 -1.585 -11.817 1.00 98.06 220 VAL A C 1
ATOM 1771 O O . VAL A 1 220 ? 1.115 -1.200 -12.650 1.00 98.06 220 VAL A O 1
ATOM 1774 N N . GLU A 1 221 ? 0.271 -1.123 -10.578 1.00 98.56 221 GLU A N 1
ATOM 1775 C CA . GLU A 1 221 ? 1.240 -0.174 -10.047 1.00 98.56 221 GLU A CA 1
ATOM 1776 C C . GLU A 1 221 ? 2.324 -0.915 -9.259 1.00 98.56 221 GLU A C 1
ATOM 1778 O O . GLU A 1 221 ? 2.047 -1.780 -8.430 1.00 98.56 221 GLU A O 1
ATOM 1783 N N . VAL A 1 222 ? 3.582 -0.600 -9.537 1.00 98.56 222 VAL A N 1
ATOM 1784 C CA . VAL A 1 222 ? 4.743 -1.198 -8.881 1.00 98.56 222 VAL A CA 1
ATOM 1785 C C . VAL A 1 222 ? 5.437 -0.118 -8.070 1.00 98.56 222 VAL A C 1
ATOM 1787 O O . VAL A 1 222 ? 5.851 0.905 -8.614 1.00 98.56 222 VAL A O 1
ATOM 1790 N N . TYR A 1 223 ? 5.550 -0.360 -6.770 1.00 98.50 223 TYR A N 1
ATOM 1791 C CA . TYR A 1 223 ? 6.074 0.573 -5.784 1.00 98.50 223 TYR A CA 1
ATOM 1792 C C . TYR A 1 223 ? 7.393 0.073 -5.212 1.00 98.50 223 TYR A C 1
ATOM 1794 O O . TYR A 1 223 ? 7.519 -1.110 -4.883 1.00 98.50 223 TYR A O 1
ATOM 1802 N N . GLY A 1 224 ? 8.348 0.981 -5.027 1.00 97.31 224 GLY A N 1
ATOM 1803 C CA . GLY A 1 224 ? 9.594 0.702 -4.314 1.00 97.31 224 GLY A CA 1
ATOM 1804 C C . GLY A 1 224 ? 10.110 1.916 -3.568 1.00 97.31 224 GLY A C 1
ATOM 1805 O O . GLY A 1 224 ? 9.889 3.049 -3.986 1.00 97.31 224 GLY A O 1
ATOM 1806 N N . ARG A 1 225 ? 10.813 1.651 -2.467 1.00 95.50 225 ARG A N 1
ATOM 1807 C CA . ARG A 1 225 ? 11.427 2.654 -1.590 1.00 95.50 225 ARG A CA 1
ATOM 1808 C C . ARG A 1 225 ? 12.899 2.310 -1.366 1.00 95.50 225 ARG A C 1
ATOM 1810 O O . ARG A 1 225 ? 13.211 1.148 -1.105 1.00 95.50 225 ARG A O 1
ATOM 1817 N N . GLY A 1 226 ? 13.769 3.309 -1.449 1.00 96.56 226 GLY A N 1
ATOM 1818 C CA . GLY A 1 226 ? 15.225 3.185 -1.406 1.00 96.56 226 GLY A CA 1
ATOM 1819 C C . GLY A 1 226 ? 15.827 2.809 -2.762 1.00 96.56 226 GLY A C 1
ATOM 1820 O O . GLY A 1 226 ? 15.233 2.042 -3.528 1.00 96.56 226 GLY A O 1
ATOM 1821 N N . ASP A 1 227 ? 17.031 3.312 -3.040 1.00 96.88 227 ASP A N 1
ATOM 1822 C CA . ASP A 1 227 ? 17.699 3.190 -4.346 1.00 96.88 227 ASP A CA 1
ATOM 1823 C C . ASP A 1 227 ? 17.817 1.744 -4.828 1.00 96.88 227 ASP A C 1
ATOM 1825 O O . ASP A 1 227 ? 17.524 1.430 -5.982 1.00 96.88 227 ASP A O 1
ATOM 1829 N N . PHE A 1 228 ? 18.149 0.822 -3.920 1.00 97.00 228 PHE A N 1
ATOM 1830 C CA . PHE A 1 228 ? 18.241 -0.601 -4.242 1.00 97.00 228 PHE A CA 1
ATOM 1831 C C . PHE A 1 228 ? 16.931 -1.163 -4.816 1.00 97.00 228 PHE A C 1
ATOM 1833 O O . PHE A 1 228 ? 16.940 -1.905 -5.802 1.00 97.00 228 PHE A O 1
ATOM 1840 N N . ASN A 1 229 ? 15.787 -0.810 -4.219 1.00 97.62 229 ASN A N 1
ATOM 1841 C CA . ASN A 1 229 ? 14.486 -1.283 -4.687 1.00 97.62 229 ASN A CA 1
ATOM 1842 C C . ASN A 1 229 ? 14.054 -0.573 -5.973 1.00 97.62 229 ASN A C 1
ATOM 1844 O O . ASN A 1 229 ? 13.426 -1.209 -6.817 1.00 97.62 229 ASN A O 1
ATOM 1848 N N . ILE A 1 230 ? 14.424 0.697 -6.150 1.00 98.25 230 ILE A N 1
ATOM 1849 C CA . ILE A 1 230 ? 14.166 1.459 -7.378 1.00 98.25 230 ILE A CA 1
ATOM 1850 C C . ILE A 1 230 ? 14.880 0.818 -8.573 1.00 98.25 230 ILE A C 1
ATOM 1852 O O . ILE A 1 230 ? 14.237 0.528 -9.587 1.00 98.25 230 ILE A O 1
ATOM 1856 N N . THR A 1 231 ? 16.178 0.531 -8.441 1.00 98.12 231 THR A N 1
ATOM 1857 C CA . THR A 1 231 ? 16.962 -0.161 -9.476 1.00 98.12 231 THR A CA 1
ATOM 1858 C C . THR A 1 231 ? 16.366 -1.533 -9.766 1.00 98.12 231 THR A C 1
ATOM 1860 O O . THR A 1 231 ? 16.067 -1.862 -10.909 1.00 98.12 231 THR A O 1
ATOM 1863 N N . LYS A 1 232 ? 16.077 -2.309 -8.714 1.00 98.00 232 LYS A N 1
ATOM 1864 C CA . LYS A 1 232 ? 15.473 -3.639 -8.836 1.00 98.00 232 LYS A CA 1
ATOM 1865 C C . LYS A 1 232 ? 14.138 -3.632 -9.590 1.00 98.00 232 LYS A C 1
ATOM 1867 O O . LYS A 1 232 ? 13.907 -4.527 -10.400 1.00 98.00 232 LYS A O 1
ATOM 1872 N N . ILE A 1 233 ? 13.254 -2.675 -9.302 1.00 98.31 233 ILE A N 1
ATOM 1873 C CA . ILE A 1 233 ? 11.974 -2.531 -10.007 1.00 98.31 233 ILE A CA 1
ATOM 1874 C C . ILE A 1 233 ? 12.215 -2.172 -11.464 1.00 98.31 233 ILE A C 1
ATOM 1876 O O . ILE A 1 233 ? 11.617 -2.805 -12.325 1.00 98.31 233 ILE A O 1
ATOM 1880 N N . THR A 1 234 ? 13.084 -1.196 -11.728 1.00 98.38 234 THR A N 1
ATOM 1881 C CA . THR A 1 234 ? 13.377 -0.734 -13.091 1.00 98.38 234 THR A CA 1
ATOM 1882 C C . THR A 1 234 ? 13.894 -1.896 -13.946 1.00 98.38 234 THR A C 1
ATOM 1884 O O . THR A 1 234 ? 13.266 -2.217 -14.949 1.00 98.38 234 THR A O 1
ATOM 1887 N N . ASP A 1 235 ? 14.892 -2.647 -13.459 1.00 98.25 235 ASP A N 1
ATOM 1888 C CA . ASP A 1 235 ? 15.436 -3.834 -14.141 1.00 98.25 235 ASP A CA 1
ATOM 1889 C C . ASP A 1 235 ? 14.356 -4.873 -14.499 1.00 98.25 235 ASP A C 1
ATOM 1891 O O . ASP A 1 235 ? 14.392 -5.513 -15.553 1.00 98.25 235 ASP A O 1
ATOM 1895 N N . VAL A 1 236 ? 13.436 -5.138 -13.565 1.00 98.56 236 VAL A N 1
ATOM 1896 C CA . VAL A 1 236 ? 12.388 -6.153 -13.737 1.00 98.56 236 VAL A CA 1
ATOM 1897 C C . VAL A 1 236 ? 11.308 -5.658 -14.691 1.00 98.56 236 VAL A C 1
ATOM 1899 O O . VAL A 1 236 ? 10.822 -6.430 -15.517 1.00 98.56 236 VAL A O 1
ATOM 1902 N N . VAL A 1 237 ? 10.927 -4.389 -14.573 1.00 98.44 237 VAL A N 1
ATOM 1903 C CA . VAL A 1 237 ? 9.917 -3.763 -15.421 1.00 98.44 237 VAL A CA 1
ATOM 1904 C C . VAL A 1 237 ? 10.392 -3.694 -16.867 1.00 98.44 237 VAL A C 1
ATOM 1906 O O . VAL A 1 237 ? 9.632 -4.102 -17.743 1.00 98.44 237 VAL A O 1
ATOM 1909 N N . ASP A 1 238 ? 11.634 -3.282 -17.114 1.00 98.25 238 ASP A N 1
ATOM 1910 C CA . ASP A 1 238 ? 12.193 -3.188 -18.467 1.00 98.25 238 ASP A CA 1
ATOM 1911 C C . ASP A 1 238 ? 12.154 -4.555 -19.166 1.00 98.25 238 ASP A C 1
ATOM 1913 O O . ASP A 1 238 ? 11.597 -4.687 -20.253 1.00 98.25 238 ASP A O 1
ATOM 1917 N N . LYS A 1 239 ? 12.554 -5.625 -18.466 1.00 98.00 239 LYS A N 1
ATOM 1918 C CA . LYS A 1 239 ? 12.431 -7.001 -18.983 1.00 98.00 239 LYS A CA 1
ATOM 1919 C C . LYS A 1 239 ? 10.992 -7.397 -19.310 1.00 98.00 239 LYS A C 1
ATOM 1921 O O . LYS A 1 239 ? 10.755 -8.122 -20.272 1.00 98.00 239 LYS A O 1
ATOM 1926 N N . ILE A 1 240 ? 10.013 -6.979 -18.507 1.00 97.75 240 ILE A N 1
ATOM 1927 C CA . ILE A 1 240 ? 8.596 -7.272 -18.777 1.00 97.75 240 ILE A CA 1
ATOM 1928 C C . ILE A 1 240 ? 8.123 -6.522 -20.030 1.00 97.75 240 ILE A C 1
ATOM 1930 O O . ILE A 1 240 ? 7.366 -7.092 -20.822 1.00 97.75 240 ILE A O 1
ATOM 1934 N N . ILE A 1 241 ? 8.577 -5.286 -20.236 1.00 97.56 241 ILE A N 1
ATOM 1935 C CA . ILE A 1 241 ? 8.271 -4.491 -21.433 1.00 97.56 241 ILE A CA 1
ATOM 1936 C C . ILE A 1 241 ? 8.895 -5.130 -22.674 1.00 97.56 241 ILE A C 1
ATOM 1938 O O . ILE A 1 241 ? 8.192 -5.291 -23.670 1.00 97.56 241 ILE A O 1
ATOM 1942 N N . ASP A 1 242 ? 10.147 -5.587 -22.590 1.00 97.25 242 ASP A N 1
ATOM 1943 C CA . ASP A 1 242 ? 10.856 -6.251 -23.694 1.00 97.25 242 ASP A CA 1
ATOM 1944 C C . ASP A 1 242 ? 10.137 -7.522 -24.171 1.00 97.25 242 ASP A C 1
ATOM 1946 O O . ASP A 1 242 ? 10.144 -7.850 -25.356 1.00 97.25 242 ASP A O 1
ATOM 1950 N N . THR A 1 243 ? 9.441 -8.230 -23.270 1.00 95.94 243 THR A N 1
ATOM 1951 C CA . THR A 1 243 ? 8.603 -9.387 -23.654 1.00 95.94 243 THR A CA 1
ATOM 1952 C C . THR A 1 243 ? 7.299 -9.003 -24.365 1.00 95.94 243 THR A C 1
ATOM 1954 O O . THR A 1 243 ? 6.549 -9.885 -24.782 1.00 95.94 243 THR A O 1
ATOM 1957 N N . GLY A 1 244 ? 6.970 -7.712 -24.447 1.00 93.88 244 GLY A N 1
ATOM 1958 C CA . GLY A 1 244 ? 5.706 -7.205 -24.983 1.00 93.88 244 GLY A CA 1
ATOM 1959 C C . GLY A 1 244 ? 4.495 -7.430 -24.071 1.00 93.88 244 GLY A C 1
ATOM 1960 O O . GLY A 1 244 ? 3.360 -7.209 -24.494 1.00 93.88 244 GLY A O 1
ATOM 1961 N N . SER A 1 245 ? 4.699 -7.866 -22.821 1.00 94.88 245 SER A N 1
ATOM 1962 C CA . SER A 1 245 ? 3.607 -8.199 -21.891 1.00 94.88 245 SER A CA 1
ATOM 1963 C C . SER A 1 245 ? 2.881 -6.966 -21.336 1.00 94.88 245 SER A C 1
ATOM 1965 O O . SER A 1 245 ? 1.711 -7.052 -20.953 1.00 94.88 245 SER A O 1
ATOM 1967 N N . ALA A 1 246 ? 3.559 -5.820 -21.275 1.00 97.56 246 ALA A N 1
ATOM 1968 C CA . ALA A 1 246 ? 3.020 -4.566 -20.759 1.00 97.56 246 ALA A CA 1
ATOM 1969 C C . ALA A 1 246 ? 3.700 -3.351 -21.407 1.00 97.56 246 ALA A C 1
ATOM 1971 O O . ALA A 1 246 ? 4.685 -3.481 -22.129 1.00 97.56 246 ALA A O 1
ATOM 1972 N N . GLU A 1 247 ? 3.171 -2.164 -21.130 1.00 97.56 247 GLU A N 1
ATOM 1973 C CA . GLU A 1 247 ? 3.821 -0.876 -21.395 1.00 97.56 247 GLU A CA 1
ATOM 1974 C C . GLU A 1 247 ? 3.806 0.005 -20.144 1.00 97.56 247 GLU A C 1
ATOM 1976 O O . GLU A 1 247 ? 2.897 -0.109 -19.316 1.00 97.56 247 GLU A O 1
ATOM 1981 N N . ILE A 1 248 ? 4.791 0.897 -20.007 1.00 98.25 248 ILE A N 1
ATOM 1982 C CA . ILE A 1 248 ? 4.764 1.934 -18.969 1.00 98.25 248 ILE A CA 1
ATOM 1983 C C . ILE A 1 248 ? 3.725 2.971 -19.376 1.00 98.25 248 ILE A C 1
ATOM 1985 O O . ILE A 1 248 ? 3.853 3.627 -20.404 1.00 98.25 248 ILE A O 1
ATOM 1989 N N . HIS A 1 249 ? 2.700 3.119 -18.546 1.00 97.88 249 HIS A N 1
ATOM 1990 C CA . HIS A 1 249 ? 1.715 4.181 -18.681 1.00 97.88 249 HIS A CA 1
ATOM 1991 C C . HIS A 1 249 ? 2.165 5.456 -17.963 1.00 97.88 249 HIS A C 1
ATOM 1993 O O . HIS A 1 249 ? 1.950 6.553 -18.464 1.00 97.88 249 HIS A O 1
ATOM 1999 N N . GLN A 1 250 ? 2.795 5.307 -16.795 1.00 98.12 250 GLN A N 1
ATOM 2000 C CA . GLN A 1 250 ? 3.268 6.417 -15.970 1.00 98.12 250 GLN A CA 1
ATOM 2001 C C . GLN A 1 250 ? 4.446 5.955 -15.110 1.00 98.12 250 GLN A C 1
ATOM 2003 O O . GLN A 1 250 ? 4.460 4.819 -14.631 1.00 98.12 250 GLN A O 1
ATOM 2008 N N . LYS A 1 251 ? 5.430 6.832 -14.909 1.00 98.19 251 LYS A N 1
ATOM 2009 C CA . LYS A 1 251 ? 6.602 6.591 -14.063 1.00 98.19 251 LYS A CA 1
ATOM 2010 C C . LYS A 1 251 ? 6.875 7.847 -13.250 1.00 98.19 251 LYS A C 1
ATOM 2012 O O . LYS A 1 251 ? 7.014 8.921 -13.822 1.00 98.19 251 LYS A O 1
ATOM 2017 N N . GLU A 1 252 ? 6.939 7.702 -11.936 1.00 98.12 252 GLU A N 1
ATOM 2018 C CA . GLU A 1 252 ? 7.100 8.820 -11.012 1.00 98.12 252 GLU A CA 1
ATOM 2019 C C . GLU A 1 252 ? 8.148 8.508 -9.962 1.00 98.12 252 GLU A C 1
ATOM 2021 O O . GLU A 1 252 ? 8.135 7.433 -9.359 1.00 98.12 252 GLU A O 1
ATOM 2026 N N . TYR A 1 253 ? 9.007 9.491 -9.723 1.00 97.56 253 TYR A N 1
ATOM 2027 C CA . TYR A 1 253 ? 9.967 9.508 -8.633 1.00 97.56 253 TYR A CA 1
ATOM 2028 C C . TYR A 1 253 ? 9.513 10.537 -7.607 1.00 97.56 253 TYR A C 1
ATOM 2030 O O . TYR A 1 253 ? 9.064 11.623 -7.970 1.00 97.56 253 TYR A O 1
ATOM 2038 N N . TYR A 1 254 ? 9.597 10.178 -6.335 1.00 96.06 254 TYR A N 1
ATOM 2039 C CA . TYR A 1 254 ? 9.175 11.015 -5.218 1.00 96.06 254 TYR A CA 1
ATOM 2040 C C . TYR A 1 254 ? 9.896 10.567 -3.946 1.00 96.06 254 TYR A C 1
ATOM 2042 O O . TYR A 1 254 ? 10.674 9.617 -3.972 1.00 96.06 254 TYR A O 1
ATOM 2050 N N . GLU A 1 255 ? 9.635 11.224 -2.822 1.00 93.06 255 GLU A N 1
ATOM 2051 C CA . GLU A 1 255 ? 10.234 10.869 -1.537 1.00 93.06 255 GLU A CA 1
ATOM 2052 C C . GLU A 1 255 ? 9.160 10.389 -0.560 1.00 93.06 255 GLU A C 1
ATOM 2054 O O . GLU A 1 255 ? 8.082 10.974 -0.441 1.00 93.06 255 GLU A O 1
ATOM 2059 N N . ILE A 1 256 ? 9.451 9.293 0.144 1.00 89.12 256 ILE A N 1
ATOM 2060 C CA . ILE A 1 256 ? 8.698 8.892 1.334 1.00 89.12 256 ILE A CA 1
ATOM 2061 C C . ILE A 1 256 ? 9.650 9.016 2.502 1.00 89.12 256 ILE A C 1
ATOM 2063 O O . ILE A 1 256 ? 10.588 8.228 2.688 1.00 89.12 256 ILE A O 1
ATOM 2067 N N . GLY A 1 257 ? 9.377 10.026 3.302 1.00 86.12 257 GLY A N 1
ATOM 2068 C CA . GLY A 1 257 ? 10.284 10.493 4.310 1.00 86.12 257 GLY A CA 1
ATOM 2069 C C . GLY A 1 257 ? 11.654 10.886 3.765 1.00 86.12 257 GLY A C 1
ATOM 2070 O O . GLY A 1 257 ? 11.722 11.658 2.822 1.00 86.12 257 GLY A O 1
ATOM 2071 N N . CYS A 1 258 ? 12.738 10.346 4.324 1.00 85.94 258 CYS A N 1
ATOM 2072 C CA . CYS A 1 258 ? 14.098 10.595 3.830 1.00 85.94 258 CYS A CA 1
ATOM 2073 C C . CYS A 1 258 ? 14.555 9.643 2.709 1.00 85.94 258 CYS A C 1
ATOM 2075 O O . CYS A 1 258 ? 15.727 9.651 2.347 1.00 85.94 258 CYS A O 1
ATOM 2077 N N . ASN A 1 259 ? 13.668 8.783 2.199 1.00 92.19 259 ASN A N 1
ATOM 2078 C CA . ASN A 1 259 ? 14.041 7.754 1.234 1.00 92.19 259 ASN A CA 1
ATOM 2079 C C . ASN A 1 259 ? 13.468 8.061 -0.155 1.00 92.19 259 ASN A C 1
ATOM 2081 O O . ASN A 1 259 ? 12.249 8.275 -0.267 1.00 92.19 259 ASN A O 1
ATOM 2085 N N . PRO A 1 260 ? 14.285 7.958 -1.221 1.00 96.56 260 PRO A N 1
ATOM 2086 C CA . PRO A 1 260 ? 13.784 8.038 -2.582 1.00 96.56 260 PRO A CA 1
ATOM 2087 C C . PRO A 1 260 ? 12.801 6.894 -2.824 1.00 96.56 260 PRO A C 1
ATOM 2089 O O . PRO A 1 260 ? 12.926 5.799 -2.271 1.00 96.56 260 PRO A O 1
ATOM 2092 N N . SER A 1 261 ? 11.777 7.150 -3.619 1.00 97.25 261 SER A N 1
ATOM 2093 C CA . SER A 1 261 ? 10.700 6.212 -3.912 1.00 97.25 261 SER A CA 1
ATOM 2094 C C . SER A 1 261 ? 10.304 6.301 -5.379 1.00 97.25 261 SER A C 1
ATOM 2096 O O . SER A 1 261 ? 10.478 7.330 -6.033 1.00 97.25 261 SER A O 1
ATOM 2098 N N . ILE A 1 262 ? 9.774 5.199 -5.903 1.00 98.31 262 ILE A N 1
ATOM 2099 C CA . ILE A 1 262 ? 9.289 5.108 -7.276 1.00 98.31 262 ILE A CA 1
ATOM 2100 C C . ILE A 1 262 ? 7.908 4.464 -7.319 1.00 98.31 262 ILE A C 1
ATOM 2102 O O . ILE A 1 262 ? 7.629 3.497 -6.603 1.00 98.31 262 ILE A O 1
ATOM 2106 N N . ARG A 1 263 ? 7.078 4.972 -8.229 1.00 98.44 263 ARG A N 1
ATOM 2107 C CA . ARG A 1 263 ? 5.842 4.344 -8.686 1.00 98.44 263 ARG A CA 1
ATOM 2108 C C . ARG A 1 263 ? 5.921 4.162 -10.196 1.00 98.44 263 ARG A C 1
ATOM 2110 O O . ARG A 1 263 ? 6.084 5.133 -10.932 1.00 98.44 263 ARG A O 1
ATOM 2117 N N . ILE A 1 264 ? 5.770 2.926 -10.665 1.00 98.62 264 ILE A N 1
ATOM 2118 C CA . ILE A 1 264 ? 5.629 2.622 -12.093 1.00 98.62 264 ILE A CA 1
ATOM 2119 C C . ILE A 1 264 ? 4.258 2.010 -12.341 1.00 98.62 264 ILE A C 1
ATOM 2121 O O . ILE A 1 264 ? 3.948 0.934 -11.837 1.00 98.62 264 ILE A O 1
ATOM 2125 N N . LYS A 1 265 ? 3.443 2.679 -13.148 1.00 98.56 265 LYS A N 1
ATOM 2126 C CA . LYS A 1 265 ? 2.138 2.196 -13.584 1.00 98.56 265 LYS A CA 1
ATOM 2127 C C . LYS A 1 265 ? 2.285 1.481 -14.916 1.00 98.56 265 LYS A C 1
ATOM 2129 O O . LYS A 1 265 ? 2.615 2.095 -15.930 1.00 98.56 265 LYS A O 1
ATOM 2134 N N . LEU A 1 266 ? 2.028 0.182 -14.905 1.00 98.50 266 LEU A N 1
ATOM 2135 C CA . LEU A 1 266 ? 2.089 -0.687 -16.071 1.00 98.50 266 LEU A CA 1
ATOM 2136 C C . LEU A 1 266 ? 0.688 -0.923 -16.610 1.00 98.50 266 LEU A C 1
ATOM 2138 O O . LEU A 1 266 ? -0.214 -1.259 -15.847 1.00 98.50 266 LEU A O 1
ATOM 2142 N N . LYS A 1 267 ? 0.517 -0.814 -17.924 1.00 97.62 267 LYS A N 1
ATOM 2143 C CA . LYS A 1 267 ? -0.707 -1.198 -18.625 1.00 97.62 267 LYS A CA 1
ATOM 2144 C C . LYS A 1 267 ? -0.503 -2.547 -19.307 1.00 97.62 267 LYS A C 1
ATOM 2146 O O . LYS A 1 267 ? 0.454 -2.734 -20.056 1.00 97.62 267 LYS A O 1
ATOM 2151 N N . SER A 1 268 ? -1.395 -3.493 -19.029 1.00 96.00 268 SER A N 1
ATOM 2152 C CA . SER A 1 268 ? -1.326 -4.853 -19.567 1.00 96.00 268 SER A CA 1
ATOM 2153 C C . SER A 1 268 ? -1.585 -4.861 -21.074 1.00 96.00 268 SER A C 1
ATOM 2155 O O . SER A 1 268 ? -2.559 -4.270 -21.545 1.00 96.00 268 SER A O 1
ATOM 2157 N N . LYS A 1 269 ? -0.734 -5.569 -21.824 1.00 94.81 269 LYS A N 1
ATOM 2158 C CA . LYS A 1 269 ? -0.928 -5.887 -23.252 1.00 94.81 269 LYS A CA 1
ATOM 2159 C C . LYS A 1 269 ? -1.384 -7.329 -23.472 1.00 94.81 269 LYS A C 1
ATOM 2161 O O . LYS A 1 269 ? -1.546 -7.776 -24.605 1.00 94.81 269 LYS A O 1
ATOM 2166 N N . ILE A 1 270 ? -1.600 -8.075 -22.390 1.00 88.56 270 ILE A N 1
ATOM 2167 C CA . ILE A 1 270 ? -1.963 -9.486 -22.453 1.00 88.56 270 ILE A CA 1
ATOM 2168 C C . ILE A 1 270 ? -3.415 -9.601 -22.919 1.00 88.56 270 ILE A C 1
ATOM 2170 O O . ILE A 1 270 ? -4.357 -9.336 -22.172 1.00 88.56 270 ILE A O 1
ATOM 2174 N N . VAL A 1 271 ? -3.604 -10.031 -24.165 1.00 79.38 271 VAL A N 1
ATOM 2175 C CA . VAL A 1 271 ? -4.932 -10.316 -24.710 1.00 79.38 271 VAL A CA 1
ATOM 2176 C C . VAL A 1 271 ? -5.430 -11.635 -24.126 1.00 79.38 271 VAL A C 1
ATOM 2178 O O . VAL A 1 271 ? -4.931 -12.715 -24.452 1.00 79.38 271 VAL A O 1
ATOM 2181 N N . TYR A 1 272 ? -6.455 -11.572 -23.279 1.00 69.88 272 TYR A N 1
ATOM 2182 C CA . TYR A 1 272 ? -7.175 -12.773 -22.872 1.00 69.88 272 TYR A CA 1
ATOM 2183 C C . TYR A 1 272 ? -7.956 -13.292 -24.076 1.00 69.88 272 TYR A C 1
ATOM 2185 O O . TYR A 1 272 ? -8.990 -12.737 -24.441 1.00 69.88 272 TYR A O 1
ATOM 2193 N N . SER A 1 273 ? -7.484 -14.370 -24.703 1.00 55.38 273 SER A N 1
ATOM 2194 C CA . SER A 1 273 ? -8.272 -15.059 -25.723 1.00 55.38 273 SER A CA 1
ATOM 2195 C C . SER A 1 273 ? -9.486 -15.727 -25.062 1.00 55.38 273 SER A C 1
ATOM 2197 O O . SER A 1 273 ? -9.467 -16.892 -24.655 1.00 55.38 273 SER A O 1
ATOM 2199 N N . THR A 1 274 ? -10.595 -14.990 -24.972 1.00 52.53 274 THR A N 1
ATOM 2200 C CA . THR A 1 274 ? -11.926 -15.507 -24.601 1.00 52.53 274 THR A CA 1
ATOM 2201 C C . THR A 1 274 ? -12.322 -16.695 -25.488 1.00 52.53 274 THR A C 1
ATOM 2203 O O . THR A 1 274 ? -13.104 -17.565 -25.097 1.00 52.53 274 THR A O 1
ATOM 2206 N N . THR A 1 275 ? -11.721 -16.766 -26.675 1.00 50.84 275 THR A N 1
ATOM 2207 C CA . THR A 1 275 ? -11.888 -17.798 -27.687 1.00 50.84 275 THR A CA 1
ATOM 2208 C C . THR A 1 275 ? -11.497 -19.188 -27.201 1.00 50.84 275 THR A C 1
ATOM 2210 O O . THR A 1 275 ? -12.271 -20.102 -27.449 1.00 50.84 275 THR A O 1
ATOM 2213 N N . SER A 1 276 ? -10.401 -19.394 -26.458 1.00 51.91 276 SER A N 1
ATOM 2214 C CA . SER A 1 276 ? -9.907 -20.762 -26.182 1.00 51.91 276 SER A CA 1
ATOM 2215 C C . SER A 1 276 ? -10.895 -21.632 -25.383 1.00 51.91 276 SER A C 1
ATOM 2217 O O . SER A 1 276 ? -11.049 -22.826 -25.659 1.00 51.91 276 SER A O 1
ATOM 2219 N N . ASN A 1 277 ? -11.656 -21.038 -24.457 1.00 52.69 277 ASN A N 1
ATOM 2220 C CA . ASN A 1 277 ? -12.692 -21.742 -23.696 1.00 52.69 277 ASN A CA 1
ATOM 2221 C C . ASN A 1 277 ? -13.975 -21.975 -24.511 1.00 52.69 277 ASN A C 1
ATOM 2223 O O . ASN A 1 277 ? -14.615 -23.020 -24.351 1.00 52.69 277 ASN A O 1
ATOM 2227 N N . LEU A 1 278 ? -14.323 -21.061 -25.423 1.00 53.66 278 LEU A N 1
ATOM 2228 C CA . LEU A 1 278 ? -15.426 -21.229 -26.374 1.00 53.66 278 LEU A CA 1
ATOM 2229 C C . LEU A 1 278 ? -15.107 -22.316 -27.406 1.00 53.66 278 LEU A C 1
ATOM 2231 O O . LEU A 1 278 ? -15.914 -23.230 -27.571 1.00 53.66 278 LEU A O 1
ATOM 2235 N N . THR A 1 279 ? -13.911 -22.328 -28.006 1.00 56.91 279 THR A N 1
ATOM 2236 C CA . THR A 1 279 ? -13.499 -23.393 -28.938 1.00 56.91 279 THR A CA 1
ATOM 2237 C C . THR A 1 279 ? -13.410 -24.747 -28.237 1.00 56.91 279 THR A C 1
ATOM 2239 O O . THR A 1 279 ? -13.790 -25.763 -28.821 1.00 56.91 279 THR A O 1
ATOM 2242 N N . ARG A 1 280 ? -12.975 -24.798 -26.969 1.00 58.97 280 ARG A N 1
ATOM 2243 C CA . ARG A 1 280 ? -12.923 -26.050 -26.190 1.00 58.97 280 ARG A CA 1
ATOM 2244 C C . ARG A 1 280 ? -14.322 -26.555 -25.811 1.00 58.97 280 ARG A C 1
ATOM 2246 O O . ARG A 1 280 ? -14.572 -27.759 -25.922 1.00 58.97 280 ARG A O 1
ATOM 2253 N N . LYS A 1 281 ? -15.263 -25.667 -25.450 1.00 66.19 281 LYS A N 1
ATOM 2254 C CA . LYS A 1 281 ? -16.688 -26.017 -25.248 1.00 66.19 281 LYS A CA 1
ATOM 2255 C C . LYS A 1 281 ? -17.366 -26.448 -26.552 1.00 66.19 281 LYS A C 1
ATOM 2257 O O . LYS A 1 281 ? -18.087 -27.445 -26.546 1.00 66.19 281 LYS A O 1
ATOM 2262 N N . MET A 1 282 ? -17.108 -25.764 -27.668 1.00 65.81 282 MET A N 1
ATOM 2263 C CA . MET A 1 282 ? -17.657 -26.118 -28.983 1.00 65.81 282 MET A CA 1
ATOM 2264 C C . MET A 1 282 ? -17.110 -27.460 -29.478 1.00 65.81 282 MET A C 1
ATOM 2266 O O . MET A 1 282 ? -17.899 -28.320 -29.860 1.00 65.81 282 MET A O 1
ATOM 2270 N N . LYS A 1 283 ? -15.799 -27.721 -29.356 1.00 70.75 283 LYS A N 1
ATOM 2271 C CA . LYS A 1 283 ? -15.210 -29.035 -29.682 1.00 70.75 283 LYS A CA 1
ATOM 2272 C C . LYS A 1 283 ? -15.784 -30.163 -28.815 1.00 70.75 283 LYS A C 1
ATOM 2274 O O . LYS A 1 283 ? -16.056 -31.240 -29.342 1.00 70.75 283 LYS A O 1
ATOM 2279 N N . LYS A 1 284 ? -16.033 -29.935 -27.515 1.00 72.75 284 LYS A N 1
ATOM 2280 C CA . LYS A 1 284 ? -16.724 -30.918 -26.651 1.00 72.75 284 LYS A CA 1
ATOM 2281 C C . LYS A 1 284 ? -18.174 -31.167 -27.099 1.00 72.75 284 LYS A C 1
ATOM 2283 O O . LYS A 1 284 ? -18.570 -32.325 -27.194 1.00 72.75 284 LYS A O 1
ATOM 2288 N N . ARG A 1 285 ? -18.935 -30.117 -27.439 1.00 70.38 285 ARG A N 1
ATOM 2289 C CA . ARG A 1 285 ? -20.313 -30.235 -27.966 1.00 70.38 285 ARG A CA 1
ATOM 2290 C C . ARG A 1 285 ? -20.383 -30.925 -29.334 1.00 70.38 285 ARG A C 1
ATOM 2292 O O . ARG A 1 285 ? -21.318 -31.673 -29.592 1.00 70.38 285 ARG A O 1
ATOM 2299 N N . MET A 1 286 ? -19.400 -30.715 -30.207 1.00 70.12 286 MET A N 1
ATOM 2300 C CA . MET A 1 286 ? -19.341 -31.398 -31.504 1.00 70.12 286 MET A CA 1
ATOM 2301 C C . MET A 1 286 ? -18.983 -32.883 -31.359 1.00 70.12 286 MET A C 1
ATOM 2303 O O . MET A 1 286 ? -19.565 -33.721 -32.045 1.00 70.12 286 MET A O 1
ATOM 2307 N N . LYS A 1 287 ? -18.081 -33.233 -30.430 1.00 70.31 287 LYS A N 1
ATOM 2308 C CA . LYS A 1 287 ? -17.747 -34.637 -30.136 1.00 70.31 287 LYS A CA 1
ATOM 2309 C C . LYS A 1 287 ? -18.907 -35.403 -29.489 1.00 70.31 287 LYS A C 1
ATOM 2311 O O . LYS A 1 287 ? -19.075 -36.579 -29.794 1.00 70.31 287 LYS A O 1
ATOM 2316 N N . SER A 1 288 ? -19.729 -34.766 -28.649 1.00 67.12 288 SER A N 1
ATOM 2317 C CA . SER A 1 288 ? -20.902 -35.430 -28.054 1.00 67.12 288 SER A CA 1
ATOM 2318 C C . SER A 1 288 ? -22.036 -35.666 -29.057 1.00 67.12 288 SER A C 1
ATOM 2320 O O . SER A 1 288 ? -22.723 -36.677 -28.953 1.00 67.12 288 SER A O 1
ATOM 2322 N N . LYS A 1 289 ? -22.204 -34.793 -30.062 1.00 66.38 289 LYS A N 1
ATOM 2323 C CA . LYS A 1 289 ? -23.176 -35.003 -31.151 1.00 66.38 289 LYS A CA 1
ATOM 2324 C C . LYS A 1 289 ? -22.767 -36.118 -32.122 1.00 66.38 289 LYS A C 1
ATOM 2326 O O . LYS A 1 289 ? -23.642 -36.810 -32.623 1.00 66.38 289 LYS A O 1
ATOM 2331 N N . LYS A 1 290 ? -21.464 -36.331 -32.356 1.00 65.00 290 LYS A N 1
ATOM 2332 C CA . LYS A 1 290 ? -20.967 -37.427 -33.213 1.00 65.00 290 LYS A CA 1
ATOM 2333 C C . LYS A 1 290 ? -21.080 -38.828 -32.592 1.00 65.00 290 LYS A C 1
ATOM 2335 O O . LYS A 1 290 ? -20.990 -39.788 -33.333 1.00 65.00 290 LYS A O 1
ATOM 2340 N N . LYS A 1 291 ? -21.270 -38.955 -31.273 1.00 62.78 291 LYS A N 1
ATOM 2341 C CA . LYS A 1 291 ? -21.451 -40.253 -30.585 1.00 62.78 291 LYS A CA 1
ATOM 2342 C C . LYS A 1 291 ? -22.915 -40.715 -30.475 1.00 62.78 291 LYS A C 1
ATOM 2344 O O . LYS A 1 291 ? -23.166 -41.757 -29.889 1.00 62.78 291 LYS A O 1
ATOM 2349 N N . LYS A 1 292 ? -23.873 -39.911 -30.949 1.00 59.84 292 LYS A N 1
ATOM 2350 C CA . LYS A 1 292 ? -25.320 -40.203 -30.901 1.00 59.84 292 LYS A CA 1
ATOM 2351 C C . LYS A 1 292 ? -25.926 -40.492 -32.285 1.00 59.84 292 LYS A C 1
ATOM 2353 O O . LYS A 1 292 ? -27.144 -40.494 -32.418 1.00 59.84 292 LYS A O 1
ATOM 2358 N N . LYS A 1 293 ? -25.083 -40.657 -33.300 1.00 50.72 293 LYS A N 1
ATOM 2359 C CA . LYS A 1 293 ? -25.428 -41.184 -34.621 1.00 50.72 293 LYS A CA 1
ATOM 2360 C C . LYS A 1 293 ? -24.656 -42.478 -34.794 1.00 50.72 293 LYS A C 1
ATOM 2362 O O . LYS A 1 293 ? -25.211 -43.370 -35.454 1.00 50.72 293 LYS A O 1
#

Sequence (293 aa):
MAKFIETLGKIGIKDAVLAKFSKETGEDSSVNIKGKTVSITQKNYYVNYSDLDSEDAKTIFNDKTGGFVLNKPDLISQDISILSLTAEQKKILKDYKGVIDGKHLSAIRVSYAIMNHEDSKNWEDARTLNNILESKYRLIGKKIYNLTRSGYIEGHILTELHIMKFEYQGSSSYKAKFKKDFESYLDFFPYAVYANESTIRKDLANEIMKRLRHKGVNMVEVYGRGDFNITKITDVVDKIIDTGSAEIHQKEYYEIGCNPSIRIKLKSKIVYSTTSNLTRKMKKRMKSKKKKK

Foldseek 3Di:
DVVVQVVCVVVVNDVVVVVVVVPDDLQWDWDQDPNAIWTDHPPDGDGDPPPDDPVVVVVQVPPPVHRDPCDVVNVVVVCPVLQPDDPVLVVLLVLCPLLADPLLSVLLSLLRSLQVCLVVLVNVSNVVSVVVLCVPVNLLSVLSSVCVVVCVSVPVLSVVSVVLCVVVVNDPVSSVVSRVVVVVCSVPPLAEDEDDPPDDLVNSLVNQLVSLPDPPRFKHKYKYKAPVRVVSCVVSVVVCVVVVQWDFPDKDWDDRRPIIMIITMIGGPDDDPPPVVVVVVVVVVVVVVVVVD

Radius of gyration: 27.74 Å; chains: 1; bounding box: 48×62×87 Å